Protein AF-A0A3L7ZZI7-F1 (afdb_monomer)

Sequence (280 aa):
MSCEILIEARAALTSNRERYGKSSDYWSIAWNYRTQYDYDYVRVQARNIDFGHLTDQRVLDIEYGTMHGGCDEVKELISVKKGVDSYNGYNTLAVEWSGGRMKVFVGSKRLEKVLDIMVALPVLPQCRIISAGELNVQSLVVECPENRMAMLTCPLTETEVLSMLENSVDPTEGLWMYLDRDTDDNRARLGGRYTFYIIRYNDSYLLLYKSGAEVNASQWSPLMIKGRMKPTRFVGHYDLVWYDSLLEPMDDDTYASIDGAGILTVEFPVYRSRMRFYRK

Structure (mmCIF, N/CA/C/O backbone):
data_AF-A0A3L7ZZI7-F1
#
_entry.id   AF-A0A3L7ZZI7-F1
#
loop_
_atom_site.group_PDB
_atom_site.id
_atom_site.type_symbol
_atom_site.label_atom_id
_atom_site.label_alt_id
_atom_site.label_comp_id
_atom_site.label_asym_id
_atom_site.label_entity_id
_atom_site.label_seq_id
_atom_site.pdbx_PDB_ins_code
_atom_site.Cartn_x
_atom_site.Cartn_y
_atom_site.Cartn_z
_atom_site.occupancy
_atom_site.B_iso_or_equiv
_atom_site.auth_seq_id
_atom_site.auth_comp_id
_atom_site.auth_asym_id
_atom_site.auth_atom_id
_atom_site.pdbx_PDB_model_num
ATOM 1 N N . MET A 1 1 ? 16.036 -16.447 0.809 1.00 44.50 1 MET A N 1
ATOM 2 C CA . MET A 1 1 ? 16.120 -15.005 1.112 1.00 44.50 1 MET A CA 1
ATOM 3 C C . MET A 1 1 ? 14.924 -14.372 0.442 1.00 44.50 1 MET A C 1
ATOM 5 O O . MET A 1 1 ? 14.835 -14.478 -0.773 1.00 44.50 1 MET A O 1
ATOM 9 N N . SER A 1 2 ? 13.972 -13.867 1.219 1.00 55.84 2 SER A N 1
ATOM 10 C CA . SER A 1 2 ? 12.815 -13.142 0.692 1.00 55.84 2 SER A CA 1
ATOM 11 C C . SER A 1 2 ? 13.287 -11.843 0.036 1.00 55.84 2 SER A C 1
ATOM 13 O O . SER A 1 2 ? 14.187 -11.179 0.554 1.00 55.84 2 SER A O 1
ATOM 15 N N . CYS A 1 3 ? 12.728 -11.520 -1.127 1.00 62.06 3 CYS A N 1
ATOM 16 C CA . CYS A 1 3 ? 12.856 -10.196 -1.720 1.00 62.06 3 CYS A CA 1
ATOM 17 C C . CYS A 1 3 ? 12.102 -9.194 -0.830 1.00 62.06 3 CYS A C 1
ATOM 19 O O . CYS A 1 3 ? 11.051 -9.532 -0.289 1.00 62.06 3 CYS A O 1
ATOM 21 N N . GLU A 1 4 ? 12.668 -8.006 -0.617 1.00 85.62 4 GLU A N 1
ATOM 22 C CA . GLU A 1 4 ? 12.004 -6.944 0.143 1.00 85.62 4 GLU A CA 1
ATOM 23 C C . GLU A 1 4 ? 11.021 -6.209 -0.760 1.00 85.62 4 GLU A C 1
ATOM 25 O O . GLU A 1 4 ? 9.877 -6.031 -0.375 1.00 85.62 4 GLU A O 1
ATOM 30 N N . ILE A 1 5 ? 11.436 -5.826 -1.969 1.00 92.69 5 ILE A N 1
ATOM 31 C CA . ILE A 1 5 ? 10.564 -5.199 -2.969 1.00 92.69 5 ILE A CA 1
ATOM 32 C C . ILE A 1 5 ? 10.891 -5.780 -4.342 1.00 92.69 5 ILE A C 1
ATOM 34 O O . ILE A 1 5 ? 12.055 -5.786 -4.734 1.00 92.69 5 ILE A O 1
ATOM 38 N N . LEU A 1 6 ? 9.879 -6.201 -5.091 1.00 95.06 6 LEU A N 1
ATOM 39 C CA . LEU A 1 6 ? 9.964 -6.618 -6.486 1.00 95.06 6 LEU A CA 1
ATOM 40 C C . LEU A 1 6 ? 9.027 -5.746 -7.319 1.00 95.06 6 LEU A C 1
ATOM 42 O O . LEU A 1 6 ? 7.860 -5.563 -6.980 1.00 95.06 6 LEU A O 1
ATOM 46 N N . ILE A 1 7 ? 9.532 -5.246 -8.442 1.00 97.25 7 ILE A N 1
ATOM 47 C CA . ILE A 1 7 ? 8.712 -4.667 -9.503 1.00 97.25 7 ILE A CA 1
ATOM 48 C C . ILE A 1 7 ? 9.039 -5.415 -10.790 1.00 97.25 7 ILE A C 1
ATOM 50 O O . ILE A 1 7 ? 10.175 -5.373 -11.260 1.00 97.25 7 ILE A O 1
ATOM 54 N N . GLU A 1 8 ? 8.048 -6.078 -11.372 1.00 97.94 8 GLU A N 1
ATOM 55 C CA . GLU A 1 8 ? 8.165 -6.776 -12.649 1.00 97.94 8 GLU A CA 1
ATOM 56 C C . GLU A 1 8 ? 7.182 -6.188 -13.656 1.00 97.94 8 GLU A C 1
ATOM 58 O O . GLU A 1 8 ? 5.996 -6.042 -13.375 1.00 97.94 8 GLU A O 1
ATOM 63 N N . ALA A 1 9 ? 7.654 -5.895 -14.862 1.00 98.31 9 ALA A N 1
ATOM 64 C CA . ALA A 1 9 ? 6.797 -5.487 -15.960 1.00 98.31 9 ALA A CA 1
ATOM 65 C C . ALA A 1 9 ? 7.136 -6.253 -17.231 1.00 98.31 9 ALA A C 1
ATOM 67 O O . ALA A 1 9 ? 8.305 -6.463 -17.558 1.00 98.31 9 ALA A O 1
ATOM 68 N N . ARG A 1 10 ? 6.101 -6.630 -17.980 1.00 98.31 10 ARG A N 1
ATOM 69 C CA . ARG A 1 10 ? 6.237 -7.256 -19.292 1.00 98.31 10 ARG A CA 1
ATOM 70 C C . ARG A 1 10 ? 5.624 -6.365 -20.351 1.00 98.31 10 ARG A C 1
ATOM 72 O O . ARG A 1 10 ? 4.416 -6.131 -20.343 1.00 98.31 10 ARG A O 1
ATOM 79 N N . ALA A 1 11 ? 6.452 -5.887 -21.273 1.00 97.75 11 ALA A N 1
ATOM 80 C CA . ALA A 1 11 ? 6.025 -4.932 -22.283 1.00 97.75 11 ALA A CA 1
ATOM 81 C C . ALA A 1 11 ? 6.767 -5.095 -23.617 1.00 97.75 11 ALA A C 1
ATOM 83 O O . ALA A 1 11 ? 7.836 -5.707 -23.689 1.00 97.75 11 ALA A O 1
ATOM 84 N N . ALA A 1 12 ? 6.171 -4.553 -24.677 1.00 96.94 12 ALA A N 1
ATOM 85 C CA . ALA A 1 12 ? 6.702 -4.547 -26.036 1.00 96.94 12 ALA A CA 1
ATOM 86 C C . ALA A 1 12 ? 6.633 -3.134 -26.629 1.00 96.94 12 ALA A C 1
ATOM 88 O O . ALA A 1 12 ? 5.567 -2.514 -26.627 1.00 96.94 12 ALA A O 1
ATOM 89 N N . LEU A 1 13 ? 7.754 -2.632 -27.157 1.00 93.25 13 LEU A N 1
ATOM 90 C CA . LEU A 1 13 ? 7.776 -1.392 -27.940 1.00 93.25 13 LEU A CA 1
ATOM 91 C C . LEU A 1 13 ? 7.348 -1.708 -29.370 1.00 93.25 13 LEU A C 1
ATOM 93 O O . LEU A 1 13 ? 8.062 -2.384 -30.103 1.00 93.25 13 LEU A O 1
ATOM 97 N N . THR A 1 14 ? 6.183 -1.222 -29.775 1.00 87.81 14 THR A N 1
ATOM 98 C CA . THR A 1 14 ? 5.579 -1.580 -31.069 1.00 87.81 14 THR A CA 1
ATOM 99 C C . THR A 1 14 ? 6.053 -0.686 -32.216 1.00 87.81 14 THR A C 1
ATOM 101 O O . THR A 1 14 ? 6.057 -1.112 -33.372 1.00 87.81 14 THR A O 1
ATOM 104 N N . SER A 1 15 ? 6.530 0.520 -31.899 1.00 83.44 15 SER A N 1
ATOM 105 C CA . SER A 1 15 ? 7.082 1.488 -32.852 1.00 83.44 15 SER A CA 1
ATOM 106 C C . SER A 1 15 ? 8.591 1.354 -33.089 1.00 83.44 15 SER A C 1
ATOM 108 O O . SER A 1 15 ? 9.140 2.070 -33.929 1.00 83.44 15 SER A O 1
ATOM 110 N N . ASN A 1 16 ? 9.265 0.434 -32.392 1.00 82.12 16 ASN A N 1
ATOM 111 C CA . ASN A 1 16 ? 10.719 0.324 -32.407 1.00 82.12 16 ASN A CA 1
ATOM 112 C C . ASN A 1 16 ? 11.238 -0.090 -33.798 1.00 82.12 16 ASN A C 1
ATOM 114 O O . ASN A 1 16 ? 10.755 -1.033 -34.424 1.00 82.12 16 ASN A O 1
ATOM 118 N N . ARG A 1 17 ? 12.240 0.631 -34.308 1.00 82.38 17 ARG A N 1
ATOM 119 C CA . ARG A 1 17 ? 12.828 0.381 -35.634 1.00 82.38 17 ARG A CA 1
ATOM 120 C C . ARG A 1 17 ? 14.344 0.344 -35.577 1.00 82.38 17 ARG A C 1
ATOM 122 O O . ARG A 1 17 ? 14.977 0.865 -34.655 1.00 82.38 17 ARG A O 1
ATOM 129 N N . GLU A 1 18 ? 14.930 -0.294 -36.578 1.00 83.06 18 GLU A N 1
ATOM 130 C CA . GLU A 1 18 ? 16.366 -0.239 -36.800 1.00 83.06 18 GLU A CA 1
ATOM 131 C C . GLU A 1 18 ? 16.813 1.164 -37.195 1.00 83.06 18 GLU A C 1
ATOM 133 O O . GLU A 1 18 ? 16.164 1.847 -37.987 1.00 83.06 18 GLU A O 1
ATOM 138 N N . ARG A 1 19 ? 17.919 1.605 -36.595 1.00 84.50 19 ARG A N 1
ATOM 139 C CA . ARG A 1 19 ? 18.555 2.891 -36.875 1.00 84.50 19 ARG A CA 1
ATOM 140 C C . ARG A 1 19 ? 20.022 2.868 -36.473 1.00 84.50 19 ARG A C 1
ATOM 142 O O . ARG A 1 19 ? 20.449 1.990 -35.728 1.00 84.50 19 ARG A O 1
ATOM 149 N N . TYR A 1 20 ? 20.774 3.870 -36.908 1.00 84.06 20 TYR A N 1
ATOM 150 C CA . TYR A 1 20 ? 22.118 4.095 -36.393 1.00 84.06 20 TYR A CA 1
ATOM 151 C C . TYR A 1 20 ? 22.070 4.447 -34.897 1.00 84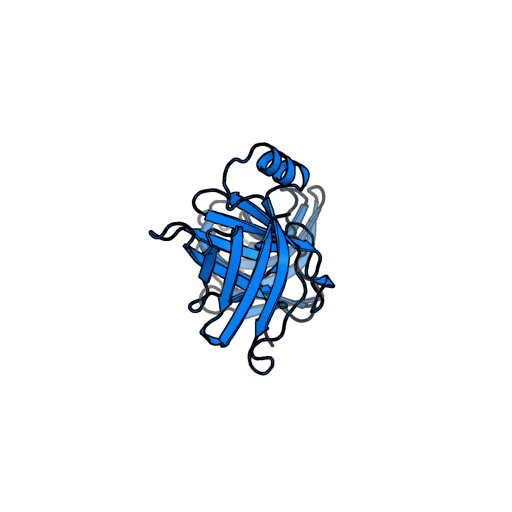.06 20 TYR A C 1
ATOM 153 O O . TYR A 1 20 ? 21.383 5.394 -34.502 1.00 84.06 20 TYR A O 1
ATOM 161 N N . GLY A 1 21 ? 22.797 3.685 -34.075 1.00 88.00 21 GLY A N 1
ATOM 162 C CA . GLY A 1 21 ? 22.903 3.904 -32.633 1.00 88.00 21 GLY A CA 1
ATOM 163 C C . GLY A 1 21 ? 21.665 3.484 -31.831 1.00 88.00 21 GLY A C 1
ATOM 164 O O . GLY A 1 21 ? 20.994 2.499 -32.155 1.00 88.00 21 GLY A O 1
ATOM 165 N N . LYS A 1 22 ? 21.415 4.194 -30.721 1.00 89.00 22 LYS A N 1
ATOM 166 C CA . LYS A 1 22 ? 20.298 3.925 -29.799 1.00 89.00 22 LYS A CA 1
ATOM 167 C C . LYS A 1 22 ? 18.956 4.291 -30.435 1.00 89.00 22 LYS A C 1
ATOM 169 O O . LYS A 1 22 ? 18.841 5.301 -31.131 1.00 89.00 22 LYS A O 1
ATOM 174 N N . SER A 1 23 ? 17.940 3.476 -30.162 1.00 91.12 23 SER A N 1
ATOM 175 C CA . SER A 1 23 ? 16.546 3.777 -30.483 1.00 91.12 23 SER A CA 1
ATOM 176 C C . SER A 1 23 ? 16.116 5.083 -29.815 1.00 91.12 23 SER A C 1
ATOM 178 O O . SER A 1 23 ? 16.568 5.384 -28.717 1.00 91.12 23 SER A O 1
ATOM 180 N N . SER A 1 24 ? 15.235 5.865 -30.441 1.00 90.00 24 SER A N 1
ATOM 181 C CA . SER A 1 24 ? 14.535 6.944 -29.717 1.00 90.00 24 SER A CA 1
ATOM 182 C C . SER A 1 24 ? 13.524 6.383 -28.723 1.00 90.00 24 SER A C 1
ATOM 184 O O . SER A 1 24 ? 13.136 7.077 -27.787 1.00 90.00 24 SER A O 1
ATOM 186 N N . ASP A 1 25 ? 13.119 5.135 -28.946 1.00 94.06 25 ASP A N 1
ATOM 187 C CA . ASP A 1 25 ? 12.054 4.487 -28.216 1.00 94.06 25 ASP A CA 1
ATOM 188 C C . ASP A 1 25 ? 12.660 3.659 -27.089 1.00 94.06 25 ASP A C 1
ATOM 190 O O . ASP A 1 25 ? 13.628 2.912 -27.278 1.00 94.06 25 ASP A O 1
ATOM 194 N N . TYR A 1 26 ? 12.085 3.796 -25.906 1.00 95.56 26 TYR A N 1
ATOM 195 C CA . TYR A 1 26 ? 12.499 3.077 -24.713 1.00 95.56 26 TYR A CA 1
ATOM 196 C C . TYR A 1 26 ? 11.315 2.936 -23.771 1.00 95.56 26 TYR A C 1
ATOM 198 O O . TYR A 1 26 ? 10.325 3.665 -23.863 1.00 95.56 26 TYR A O 1
ATOM 206 N N . TRP A 1 27 ? 11.447 2.035 -22.811 1.00 97.75 27 TRP A N 1
ATOM 207 C CA . TRP A 1 27 ? 10.575 2.027 -21.648 1.00 97.75 27 TRP A CA 1
ATOM 208 C C . TRP A 1 27 ? 11.369 1.721 -20.389 1.00 97.75 27 TRP A C 1
ATOM 210 O O . TRP A 1 27 ? 12.454 1.145 -20.452 1.00 97.75 27 TRP A O 1
ATOM 220 N N . SER A 1 28 ? 10.855 2.145 -19.244 1.00 97.94 28 SER A N 1
ATOM 221 C CA . SER A 1 28 ? 11.511 1.966 -17.960 1.00 97.94 28 SER A CA 1
ATOM 222 C C . SER A 1 28 ? 10.524 1.653 -16.850 1.00 97.94 28 SER A C 1
ATOM 224 O O . SER A 1 28 ? 9.373 2.091 -16.873 1.00 97.94 28 SER A O 1
ATOM 226 N N . ILE A 1 29 ? 11.014 0.915 -15.857 1.00 98.31 29 ILE A N 1
ATOM 227 C CA . ILE A 1 29 ? 10.437 0.890 -14.516 1.00 98.31 29 ILE A CA 1
ATOM 228 C C . ILE A 1 29 ? 11.076 2.046 -13.747 1.00 98.31 29 ILE A C 1
ATOM 230 O O . ILE A 1 29 ? 12.301 2.122 -13.660 1.00 98.31 29 ILE A O 1
ATOM 234 N N . ALA A 1 30 ? 10.252 2.936 -13.203 1.00 97.62 30 ALA A N 1
ATOM 235 C CA . ALA A 1 30 ? 10.680 4.075 -12.401 1.00 97.62 30 ALA A CA 1
ATOM 236 C C . ALA A 1 30 ? 10.151 3.974 -10.966 1.00 97.62 30 ALA A C 1
ATOM 238 O O . ALA A 1 30 ? 9.000 3.590 -10.742 1.00 97.62 30 ALA A O 1
ATOM 239 N N . TRP A 1 31 ? 10.979 4.356 -9.998 1.00 96.00 31 TRP A N 1
ATOM 240 C CA . TRP A 1 31 ? 10.642 4.426 -8.574 1.00 96.00 31 TRP A CA 1
ATOM 241 C C . TRP A 1 31 ? 11.193 5.717 -7.966 1.00 96.00 31 TRP A C 1
ATOM 243 O O . TRP A 1 31 ? 11.822 6.520 -8.655 1.00 96.00 31 TRP A O 1
ATOM 253 N N . ASN A 1 32 ? 10.885 5.972 -6.688 1.00 94.38 32 ASN A N 1
ATOM 254 C CA . ASN A 1 32 ? 11.158 7.267 -6.049 1.00 94.38 32 ASN A CA 1
ATOM 255 C C . ASN A 1 32 ? 10.620 8.454 -6.869 1.00 94.38 32 ASN A C 1
ATOM 257 O O . ASN A 1 32 ? 11.168 9.553 -6.845 1.00 94.38 32 ASN A O 1
ATOM 261 N N . TYR A 1 33 ? 9.514 8.227 -7.579 1.00 93.75 33 TYR A N 1
ATOM 262 C CA . TYR A 1 33 ? 8.964 9.190 -8.516 1.00 93.75 33 TYR A CA 1
ATOM 263 C C . TYR A 1 33 ? 8.313 10.356 -7.776 1.00 93.75 33 TYR A C 1
ATOM 265 O O . TYR A 1 33 ? 7.298 10.185 -7.098 1.00 93.75 33 TYR A O 1
ATOM 273 N N . ARG A 1 34 ? 8.875 11.555 -7.939 1.00 91.56 34 ARG A N 1
ATOM 274 C CA . ARG A 1 34 ? 8.303 12.806 -7.414 1.00 91.56 34 ARG A CA 1
ATOM 275 C C . ARG A 1 34 ? 7.615 13.594 -8.516 1.00 91.56 34 ARG A C 1
ATOM 277 O O . ARG A 1 34 ? 6.497 14.070 -8.344 1.00 91.56 34 ARG A O 1
ATOM 284 N N . THR A 1 35 ? 8.285 13.722 -9.656 1.00 92.81 35 THR A N 1
ATOM 285 C CA . THR A 1 35 ? 7.799 14.436 -10.841 1.00 92.81 35 THR A CA 1
ATOM 286 C C . THR A 1 35 ? 8.335 13.758 -12.101 1.00 92.81 35 THR A C 1
ATOM 288 O O . THR A 1 35 ? 9.201 12.893 -12.020 1.00 92.81 35 THR A O 1
ATOM 291 N N . GLN A 1 36 ? 7.895 14.194 -13.284 1.00 91.75 36 GLN A N 1
ATOM 292 C CA . GLN A 1 36 ? 8.452 13.712 -14.561 1.00 91.75 36 GLN A CA 1
ATOM 293 C C . GLN A 1 36 ? 9.934 14.074 -14.779 1.00 91.75 36 GLN A C 1
ATOM 295 O O . GLN A 1 36 ? 10.527 13.662 -15.770 1.00 91.75 36 GLN A O 1
ATOM 300 N N . TYR A 1 37 ? 10.520 14.846 -13.865 1.00 94.25 37 TYR A N 1
ATOM 301 C CA . TYR A 1 37 ? 11.900 15.311 -13.898 1.00 94.25 37 TYR A CA 1
ATOM 302 C C . TYR A 1 37 ? 12.717 14.821 -12.692 1.00 94.25 37 TYR A C 1
ATOM 304 O O . TYR A 1 37 ? 13.860 15.247 -12.541 1.00 94.25 37 TYR A O 1
ATOM 312 N N . ASP A 1 38 ? 12.140 13.983 -11.821 1.00 95.44 38 ASP A N 1
ATOM 313 C CA . ASP A 1 38 ? 12.792 13.517 -10.591 1.00 95.44 38 ASP A CA 1
ATOM 314 C C . ASP A 1 38 ? 12.330 12.098 -10.208 1.00 95.44 38 ASP A C 1
ATOM 316 O O . ASP A 1 38 ? 11.215 11.924 -9.692 1.00 95.44 38 ASP A O 1
ATOM 320 N N . TYR A 1 39 ? 13.154 11.097 -10.543 1.00 96.94 39 TYR A N 1
ATOM 321 C CA . TYR A 1 39 ? 12.932 9.668 -10.279 1.00 96.94 39 TYR A CA 1
ATOM 322 C C . TYR A 1 39 ? 14.200 8.823 -10.516 1.00 96.94 39 TYR A C 1
ATOM 324 O O . TYR A 1 39 ? 15.057 9.169 -11.328 1.00 96.94 39 TYR A O 1
ATOM 332 N N . ASP A 1 40 ? 14.283 7.659 -9.873 1.00 97.38 40 ASP A N 1
ATOM 333 C CA . ASP A 1 40 ? 15.228 6.591 -10.224 1.00 97.38 40 ASP A CA 1
ATOM 334 C C . ASP A 1 40 ? 14.592 5.654 -11.267 1.00 97.38 40 ASP A C 1
ATOM 336 O O . ASP A 1 40 ? 13.366 5.495 -11.290 1.00 97.38 40 ASP A O 1
ATOM 340 N N . TYR A 1 41 ? 15.390 5.011 -12.127 1.00 98.06 41 TYR A N 1
ATOM 341 C CA . TYR A 1 41 ? 14.851 4.106 -13.146 1.00 98.06 41 TYR A CA 1
ATOM 342 C C . TYR A 1 41 ? 15.762 2.934 -13.518 1.00 98.06 41 TYR A C 1
ATOM 344 O O . TYR A 1 41 ? 16.985 3.026 -13.445 1.00 98.06 41 TYR A O 1
ATOM 352 N N . VAL A 1 42 ? 15.143 1.870 -14.045 1.00 98.50 42 VAL A N 1
ATOM 353 C CA . VAL A 1 42 ? 15.786 0.902 -14.943 1.00 98.50 42 VAL A CA 1
ATOM 354 C C . VAL A 1 42 ? 15.115 0.970 -16.309 1.00 98.50 42 VAL A C 1
ATOM 356 O O . VAL A 1 42 ? 13.902 0.787 -16.407 1.00 98.50 42 VAL A O 1
ATOM 359 N N . ARG A 1 43 ? 15.890 1.237 -17.361 1.00 98.06 43 ARG A N 1
ATOM 360 C CA . ARG A 1 43 ? 15.425 1.456 -18.735 1.00 98.06 43 ARG A CA 1
ATOM 361 C C . ARG A 1 43 ? 15.869 0.328 -19.655 1.00 98.06 43 ARG A C 1
ATOM 363 O O . ARG A 1 43 ? 16.989 -0.155 -19.548 1.00 98.06 43 ARG A O 1
ATOM 370 N N . VAL A 1 44 ? 14.993 -0.032 -20.588 1.00 97.38 44 VAL A N 1
ATOM 371 C CA . VAL A 1 44 ? 15.247 -0.940 -21.708 1.00 97.38 44 VAL A CA 1
ATOM 372 C C . VAL A 1 44 ? 15.195 -0.139 -23.001 1.00 97.38 44 VAL A C 1
ATOM 374 O O . VAL A 1 44 ? 14.178 0.490 -23.308 1.00 97.38 44 VAL A O 1
ATOM 377 N N . GLN A 1 45 ? 16.274 -0.183 -23.777 1.00 96.06 45 GLN A N 1
ATOM 378 C CA . GLN A 1 45 ? 16.380 0.547 -25.037 1.00 96.06 45 GLN A CA 1
ATOM 379 C C . GLN A 1 45 ? 17.124 -0.280 -26.085 1.00 96.06 45 GLN A C 1
ATOM 381 O O . GLN A 1 45 ? 18.201 -0.807 -25.828 1.00 96.06 45 GLN A O 1
ATOM 386 N N . ALA A 1 46 ? 16.569 -0.401 -27.290 1.00 94.88 46 ALA A N 1
ATOM 387 C CA . ALA A 1 46 ? 17.253 -1.113 -28.367 1.00 94.88 46 ALA A CA 1
ATOM 388 C C . ALA A 1 46 ? 18.394 -0.273 -28.957 1.00 94.88 46 ALA A C 1
ATOM 390 O O . ALA A 1 46 ? 18.282 0.948 -29.072 1.00 94.88 46 ALA A O 1
ATOM 391 N N . ARG A 1 47 ? 19.471 -0.924 -29.395 1.00 93.94 47 ARG A N 1
ATOM 392 C CA . ARG A 1 47 ? 20.594 -0.289 -30.094 1.00 93.94 47 ARG A CA 1
ATOM 393 C C . ARG A 1 47 ? 21.162 -1.217 -31.159 1.00 93.94 47 ARG A C 1
ATOM 395 O O . ARG A 1 47 ? 21.299 -2.413 -30.925 1.00 93.94 47 ARG A O 1
ATOM 402 N N . ASN A 1 48 ? 21.544 -0.652 -32.299 1.00 91.44 48 ASN A N 1
ATOM 403 C CA . ASN A 1 48 ? 22.366 -1.346 -33.289 1.00 91.44 48 ASN A CA 1
ATOM 404 C C . ASN A 1 48 ? 23.845 -1.052 -33.012 1.00 91.44 48 ASN A C 1
ATOM 406 O O . ASN A 1 48 ? 24.214 0.101 -32.769 1.00 91.44 48 ASN A O 1
ATOM 410 N N . ILE A 1 49 ? 24.676 -2.096 -32.979 1.00 87.69 49 ILE A N 1
ATOM 411 C CA . ILE A 1 49 ? 26.105 -1.967 -32.663 1.00 87.69 49 ILE A CA 1
ATOM 412 C C . ILE A 1 49 ? 26.876 -1.355 -33.834 1.00 87.69 49 ILE A C 1
ATOM 414 O O . ILE A 1 49 ? 27.766 -0.544 -33.591 1.00 87.69 49 ILE A O 1
ATOM 418 N N . ASP A 1 50 ? 26.542 -1.734 -35.068 1.00 82.19 50 ASP A N 1
ATOM 419 C CA . ASP A 1 50 ? 27.319 -1.373 -36.255 1.00 82.19 50 ASP A CA 1
ATOM 420 C C . ASP A 1 50 ? 26.391 -1.241 -37.471 1.00 82.19 50 ASP A C 1
ATOM 422 O O . ASP A 1 50 ? 26.390 -2.056 -38.392 1.00 82.19 50 ASP A O 1
ATOM 426 N N . PHE A 1 51 ? 25.499 -0.248 -37.412 1.00 82.12 51 PHE A N 1
ATOM 427 C CA . PHE A 1 51 ? 24.364 -0.144 -38.328 1.00 82.12 51 PHE A CA 1
ATOM 428 C C . PHE A 1 51 ? 24.785 -0.054 -39.797 1.00 82.12 51 PHE A C 1
ATOM 430 O O . PHE A 1 51 ? 25.518 0.853 -40.192 1.00 82.12 51 PHE A O 1
ATOM 437 N N . GLY A 1 52 ? 24.258 -0.970 -40.613 1.00 76.75 52 GLY A N 1
ATOM 438 C CA . GLY A 1 52 ? 24.549 -1.051 -42.046 1.00 76.75 52 GLY A CA 1
ATOM 439 C C . GLY A 1 52 ? 25.813 -1.843 -42.402 1.00 76.75 52 GLY A C 1
ATOM 440 O O . GLY A 1 52 ? 26.080 -2.035 -43.588 1.00 76.75 52 GLY A O 1
ATOM 441 N N . HIS A 1 53 ? 26.563 -2.346 -41.415 1.00 84.31 53 HIS A N 1
ATOM 442 C CA . HIS A 1 53 ? 27.661 -3.285 -41.640 1.00 84.31 53 HIS A CA 1
ATOM 443 C C . HIS A 1 53 ? 27.182 -4.743 -41.625 1.00 84.31 53 HIS A C 1
ATOM 445 O O . HIS A 1 53 ? 26.190 -5.099 -40.995 1.00 84.31 53 HIS A O 1
ATOM 451 N N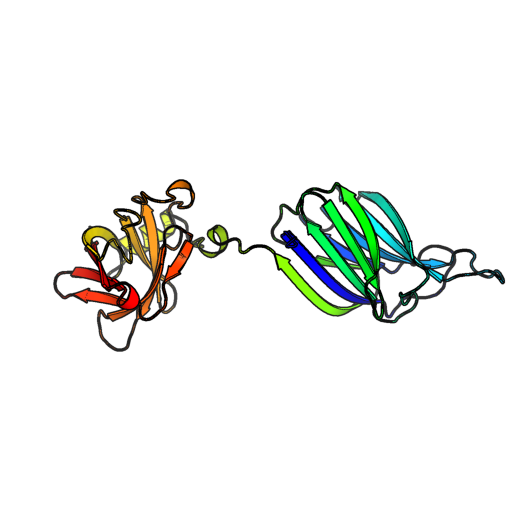 . LEU A 1 54 ? 27.938 -5.628 -42.287 1.00 79.69 54 LEU A N 1
ATOM 452 C CA . LEU A 1 54 ? 27.680 -7.080 -42.298 1.00 79.69 54 LEU A CA 1
ATOM 453 C C . LEU A 1 54 ? 27.699 -7.709 -40.894 1.00 79.69 54 LEU A C 1
ATOM 455 O O . LEU A 1 54 ? 27.179 -8.804 -40.694 1.00 79.69 54 LEU A O 1
ATOM 459 N N . THR A 1 55 ? 28.329 -7.029 -39.939 1.00 82.75 55 THR A N 1
ATOM 460 C CA . THR A 1 55 ? 28.457 -7.423 -38.536 1.00 82.75 55 THR A CA 1
ATOM 461 C C . THR A 1 55 ? 27.440 -6.746 -37.622 1.00 82.75 55 THR A C 1
ATOM 463 O O . THR A 1 55 ? 27.563 -6.900 -36.404 1.00 82.75 55 THR A O 1
ATOM 466 N N . ASP A 1 56 ? 26.456 -6.017 -38.168 1.00 84.06 56 ASP A N 1
ATOM 467 C CA . ASP A 1 56 ? 25.453 -5.346 -37.346 1.00 84.06 56 ASP A CA 1
ATOM 468 C C . ASP A 1 56 ? 24.721 -6.347 -36.451 1.00 84.06 56 ASP A C 1
ATOM 470 O O . ASP A 1 56 ? 24.349 -7.458 -36.842 1.00 84.06 56 ASP A O 1
ATOM 474 N N . GLN A 1 57 ? 24.538 -5.936 -35.206 1.00 85.56 57 GLN A N 1
ATOM 475 C CA . GLN A 1 57 ? 23.843 -6.702 -34.195 1.00 85.56 57 GLN A CA 1
ATOM 476 C C . GLN A 1 57 ? 22.966 -5.757 -33.398 1.00 85.56 57 GLN A C 1
ATOM 478 O O . GLN A 1 57 ? 23.448 -4.811 -32.768 1.00 85.56 57 GLN A O 1
ATOM 483 N N . ARG A 1 58 ? 21.676 -6.081 -33.373 1.00 89.75 58 ARG A N 1
ATOM 484 C CA . ARG A 1 58 ? 20.693 -5.387 -32.560 1.00 89.75 58 ARG A CA 1
ATOM 485 C C . ARG A 1 58 ? 20.659 -5.963 -31.151 1.00 89.75 58 ARG A C 1
ATOM 487 O O . ARG A 1 58 ? 20.417 -7.155 -30.959 1.00 89.75 58 ARG A O 1
ATOM 494 N N . VAL A 1 59 ? 20.880 -5.108 -30.164 1.00 94.62 59 VAL A N 1
ATOM 495 C CA . VAL A 1 59 ? 20.951 -5.454 -28.740 1.00 94.62 59 VAL A CA 1
ATOM 496 C C . VAL A 1 59 ? 19.944 -4.643 -27.937 1.00 94.62 59 VAL A C 1
ATOM 498 O O . VAL A 1 59 ? 19.440 -3.630 -28.424 1.00 94.62 59 VAL A O 1
ATOM 501 N N . LEU A 1 60 ? 19.660 -5.077 -26.710 1.00 95.88 60 LEU A N 1
ATOM 502 C CA . LEU A 1 60 ? 18.985 -4.246 -25.717 1.00 95.88 60 LEU A CA 1
ATOM 503 C C . LEU A 1 60 ? 20.006 -3.723 -24.715 1.00 95.88 60 LEU A C 1
ATOM 505 O O . LEU A 1 60 ? 20.696 -4.506 -24.069 1.00 95.88 60 LEU A O 1
ATOM 509 N N . ASP A 1 61 ? 20.082 -2.411 -24.580 1.00 96.94 61 ASP A N 1
ATOM 510 C CA . ASP A 1 61 ? 20.753 -1.753 -23.473 1.00 96.94 61 ASP A CA 1
ATOM 511 C C . ASP A 1 61 ? 19.797 -1.705 -22.272 1.00 96.94 61 ASP A C 1
ATOM 513 O O . ASP A 1 61 ? 18.635 -1.307 -22.402 1.00 96.94 61 ASP A O 1
ATOM 517 N N . ILE A 1 62 ? 20.298 -2.147 -21.119 1.00 98.12 62 ILE A N 1
ATOM 518 C CA . ILE A 1 62 ? 19.638 -2.083 -19.817 1.00 98.12 62 ILE A CA 1
ATOM 519 C C . ILE A 1 62 ? 20.410 -1.082 -18.966 1.00 98.12 62 ILE A C 1
ATOM 521 O O . ILE A 1 62 ? 21.582 -1.300 -18.652 1.00 98.12 62 ILE A O 1
ATOM 525 N N . GLU A 1 63 ? 19.759 0.022 -18.624 1.00 97.81 63 GLU A N 1
ATOM 526 C CA . GLU A 1 63 ? 20.367 1.155 -17.926 1.00 97.81 63 GLU A CA 1
ATOM 527 C C . GLU A 1 63 ? 19.746 1.312 -16.550 1.00 97.81 63 GLU A C 1
ATOM 529 O O . GLU A 1 63 ? 18.526 1.382 -16.453 1.00 97.81 63 GLU A O 1
ATOM 534 N N . TYR A 1 64 ? 20.563 1.422 -15.505 1.00 98.25 64 TYR A N 1
ATOM 535 C CA . TYR A 1 64 ? 20.129 1.994 -14.232 1.00 98.25 64 TYR A CA 1
ATOM 536 C C . TYR A 1 64 ? 20.621 3.438 -14.152 1.00 98.25 64 TYR A C 1
ATOM 538 O O . TYR A 1 64 ? 21.800 3.714 -14.390 1.00 98.25 64 TYR A O 1
ATOM 546 N N . GLY A 1 65 ? 19.730 4.357 -13.798 1.00 97.50 65 GLY A N 1
ATOM 547 C CA . GLY A 1 65 ? 20.058 5.771 -13.715 1.00 97.50 65 GLY A CA 1
ATOM 548 C C . GLY A 1 65 ? 19.064 6.569 -12.890 1.00 97.50 65 GLY A C 1
ATOM 549 O O . GLY A 1 65 ? 18.125 6.033 -12.295 1.00 97.50 65 GLY A O 1
ATOM 550 N N . THR A 1 66 ? 19.302 7.873 -12.856 1.00 97.19 66 THR A N 1
ATOM 551 C CA . THR A 1 66 ? 18.473 8.844 -12.148 1.00 97.19 66 THR A CA 1
ATOM 552 C C . THR A 1 66 ? 18.150 10.022 -13.039 1.00 97.19 66 THR A C 1
ATOM 554 O O . THR A 1 66 ? 19.038 10.621 -13.636 1.00 97.19 66 THR A O 1
ATOM 557 N N . MET A 1 67 ? 16.872 10.375 -13.090 1.00 96.88 67 MET A N 1
ATOM 558 C CA . MET A 1 67 ? 16.410 11.652 -13.599 1.00 96.88 67 MET A CA 1
ATOM 559 C C . MET A 1 67 ? 16.377 12.623 -12.421 1.00 96.88 67 MET A C 1
ATOM 561 O O . MET A 1 67 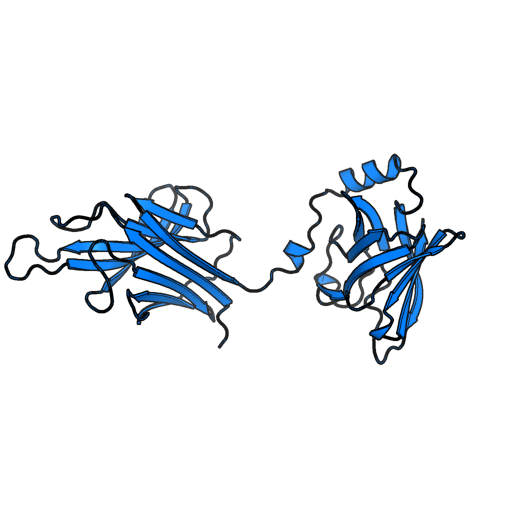? 15.651 12.366 -11.467 1.00 96.88 67 MET A O 1
ATOM 565 N N . HIS A 1 68 ? 17.143 13.712 -12.460 1.00 94.25 68 HIS A N 1
ATOM 566 C CA . HIS A 1 68 ? 17.140 14.722 -11.397 1.00 94.25 68 HIS A CA 1
ATOM 567 C C . HIS A 1 68 ? 17.126 16.132 -11.984 1.00 94.25 68 HIS A C 1
ATOM 569 O O . HIS A 1 68 ? 18.026 16.523 -12.727 1.00 94.25 68 HIS A O 1
ATOM 575 N N . GLY A 1 69 ? 16.071 16.899 -11.698 1.00 91.75 69 GLY A N 1
ATOM 576 C CA . GLY A 1 69 ? 15.869 18.224 -12.293 1.00 91.75 69 GLY A CA 1
ATOM 577 C C . GLY A 1 69 ? 15.780 18.204 -13.826 1.00 91.75 69 GLY A C 1
ATOM 578 O O . GLY A 1 69 ? 16.093 19.203 -14.467 1.00 91.75 69 GLY A O 1
ATOM 579 N N . GLY A 1 70 ? 15.393 17.069 -14.419 1.00 90.38 70 GLY A N 1
ATOM 580 C CA . GLY A 1 70 ? 15.337 16.871 -15.872 1.00 90.38 70 GLY A CA 1
ATOM 581 C C . GLY A 1 70 ? 16.671 16.471 -16.514 1.00 90.38 70 GLY A C 1
ATOM 582 O O . GLY A 1 70 ? 16.724 16.307 -17.731 1.00 90.38 70 GLY A O 1
ATOM 583 N N . CYS A 1 71 ? 17.732 16.304 -15.719 1.00 95.25 71 CYS A N 1
ATOM 584 C CA . CYS A 1 71 ? 19.004 15.752 -16.168 1.00 95.25 71 CYS A CA 1
ATOM 585 C C . CYS A 1 71 ? 18.993 14.224 -16.032 1.00 95.25 71 CYS A C 1
ATOM 587 O O . CYS A 1 71 ? 18.701 13.711 -14.951 1.00 95.25 71 CYS A O 1
ATOM 589 N N . ASP A 1 72 ? 19.313 13.519 -17.118 1.00 96.12 72 ASP A N 1
ATOM 590 C CA . ASP A 1 72 ? 19.405 12.060 -17.149 1.00 96.12 72 ASP A CA 1
ATOM 591 C C . ASP A 1 72 ? 20.841 11.599 -16.849 1.00 96.12 72 ASP A C 1
ATOM 593 O O . ASP A 1 72 ? 21.739 11.762 -17.678 1.00 96.12 72 ASP A O 1
ATOM 597 N N . GLU A 1 73 ? 21.060 11.032 -15.663 1.00 97.31 73 GLU A N 1
ATOM 598 C CA . GLU A 1 73 ? 22.346 10.483 -15.232 1.00 97.31 73 GLU A CA 1
ATOM 599 C C . GLU A 1 73 ? 22.298 8.949 -15.235 1.00 97.31 73 GLU A C 1
ATOM 601 O O . GLU A 1 73 ? 21.705 8.319 -14.355 1.00 97.31 73 GLU A O 1
ATOM 606 N N . VAL A 1 74 ? 22.959 8.336 -16.219 1.00 97.31 74 VAL A N 1
ATOM 607 C CA . VAL A 1 74 ? 23.133 6.878 -16.283 1.00 97.31 74 VAL A CA 1
ATOM 608 C C . VAL A 1 74 ? 24.264 6.467 -15.344 1.00 97.31 74 VAL A C 1
ATOM 610 O O . VAL A 1 74 ? 25.396 6.925 -15.494 1.00 97.31 74 VAL A O 1
ATOM 613 N N . LYS A 1 75 ? 23.964 5.572 -14.401 1.00 97.00 75 LYS A N 1
ATOM 614 C CA . LYS A 1 75 ? 24.921 5.061 -13.408 1.00 97.00 75 LYS A CA 1
ATOM 615 C C . LYS A 1 75 ? 25.518 3.725 -13.822 1.00 97.00 75 LYS A C 1
ATOM 617 O O . LYS A 1 75 ? 26.706 3.503 -13.634 1.00 97.00 75 LYS A O 1
ATOM 622 N N . GLU A 1 76 ? 24.701 2.853 -14.404 1.00 97.56 76 GLU A N 1
ATOM 623 C CA . GLU A 1 76 ? 25.113 1.532 -14.879 1.00 97.56 76 GLU A CA 1
ATOM 624 C C . GLU A 1 76 ? 24.466 1.233 -16.231 1.00 97.56 76 GLU A C 1
ATOM 626 O O . GLU A 1 76 ? 23.314 1.598 -16.472 1.00 97.56 76 GLU A O 1
ATOM 631 N N . LEU A 1 77 ? 25.197 0.538 -17.102 1.00 96.62 77 LEU A N 1
ATOM 632 C CA . LEU A 1 77 ? 24.756 0.164 -18.445 1.00 96.62 77 LEU A CA 1
ATOM 633 C C . LEU A 1 77 ? 25.263 -1.241 -18.776 1.00 96.62 77 LEU A C 1
ATOM 635 O O . LEU A 1 77 ? 26.465 -1.499 -18.728 1.00 96.62 77 LEU A O 1
ATOM 639 N N . ILE A 1 78 ? 24.364 -2.121 -19.213 1.00 96.94 78 ILE A N 1
ATOM 640 C CA . ILE A 1 78 ? 24.728 -3.426 -19.771 1.00 96.94 78 ILE A CA 1
ATOM 641 C C . ILE A 1 78 ? 23.972 -3.707 -21.068 1.00 96.94 78 ILE A C 1
ATOM 643 O O . ILE A 1 78 ? 22.774 -3.464 -21.170 1.00 96.94 78 ILE A O 1
ATOM 647 N N . SER A 1 79 ? 24.667 -4.256 -22.065 1.00 96.38 79 SER A N 1
ATOM 648 C CA . SER A 1 79 ? 24.061 -4.657 -23.337 1.00 96.38 79 SER A CA 1
ATOM 649 C C . SER A 1 79 ? 23.793 -6.157 -23.380 1.00 96.38 79 SER A C 1
ATOM 651 O O . SER A 1 79 ? 24.705 -6.975 -23.241 1.00 96.38 79 SER A O 1
ATOM 653 N N . VAL A 1 80 ? 22.546 -6.522 -23.654 1.00 96.25 80 VAL A N 1
ATOM 654 C CA . VAL A 1 80 ? 22.045 -7.896 -23.676 1.00 96.25 80 VAL A CA 1
ATOM 655 C C . VAL A 1 80 ? 21.704 -8.291 -25.108 1.00 96.25 80 VAL A C 1
ATOM 657 O O . VAL A 1 80 ? 20.983 -7.586 -25.817 1.00 96.25 80 VAL A O 1
ATOM 660 N N . LYS A 1 81 ? 22.249 -9.429 -25.551 1.00 93.12 81 LYS A N 1
ATOM 661 C CA . LYS A 1 81 ? 22.104 -9.918 -26.936 1.00 93.12 81 LYS A CA 1
ATOM 662 C C . LYS A 1 81 ? 21.222 -11.154 -27.068 1.00 93.12 81 LYS A C 1
ATOM 664 O O . LYS A 1 81 ? 20.598 -11.363 -28.099 1.00 93.12 81 LYS A O 1
ATOM 669 N N . LYS A 1 82 ? 21.247 -12.029 -26.063 1.00 93.56 82 LYS A N 1
ATOM 670 C CA . LYS A 1 82 ? 20.575 -13.333 -26.075 1.00 93.56 82 LYS A CA 1
ATOM 671 C C . LYS A 1 82 ? 19.446 -13.332 -25.055 1.00 93.56 82 LYS A C 1
ATOM 673 O O . LYS A 1 82 ? 19.478 -12.562 -24.106 1.00 93.56 82 LYS A O 1
ATOM 678 N N . GLY A 1 83 ? 18.441 -14.174 -25.281 1.00 94.31 83 GLY A N 1
ATOM 679 C CA . GLY A 1 83 ? 17.308 -14.317 -24.362 1.00 94.31 83 GLY A CA 1
ATOM 680 C C . GLY A 1 83 ? 16.299 -13.164 -24.398 1.00 94.31 83 GLY A C 1
ATOM 681 O O . GLY A 1 83 ? 15.235 -13.291 -23.798 1.00 94.31 83 GLY A O 1
ATOM 682 N N . VAL A 1 84 ? 16.562 -12.094 -25.151 1.00 96.38 84 VAL A N 1
ATOM 683 C CA . VAL A 1 84 ? 15.720 -10.894 -25.276 1.00 96.38 84 VAL A CA 1
ATOM 684 C C . VAL A 1 84 ? 15.195 -10.714 -26.700 1.00 96.38 84 VAL A C 1
ATOM 686 O O . VAL A 1 84 ? 15.795 -11.209 -27.653 1.00 96.38 84 VAL A O 1
ATOM 689 N N . ASP A 1 85 ? 14.087 -9.994 -26.841 1.00 95.00 85 ASP A N 1
ATOM 690 C CA . ASP A 1 85 ? 13.564 -9.538 -28.128 1.00 95.00 85 ASP A CA 1
ATOM 691 C C . ASP A 1 85 ? 13.966 -8.076 -28.345 1.00 95.00 85 ASP A C 1
ATOM 693 O O . ASP A 1 85 ? 13.435 -7.175 -27.702 1.00 95.00 85 ASP A O 1
ATOM 697 N N . SER A 1 86 ? 14.945 -7.823 -29.210 1.00 91.19 86 SER A N 1
ATOM 698 C CA . SER A 1 86 ? 15.445 -6.464 -29.444 1.00 91.19 86 SER A CA 1
ATOM 699 C C . SER A 1 86 ? 14.629 -5.667 -30.470 1.00 91.19 86 SER A C 1
ATOM 701 O O . SER A 1 86 ? 14.968 -4.518 -30.763 1.00 91.19 86 SER A O 1
ATOM 703 N N . TYR A 1 87 ? 13.546 -6.242 -30.997 1.00 89.75 87 TYR A N 1
ATOM 704 C CA . TYR A 1 87 ? 12.670 -5.626 -31.988 1.00 89.75 87 TYR A CA 1
ATOM 705 C C . TYR A 1 87 ? 11.379 -5.152 -31.315 1.00 89.75 87 TYR A C 1
ATOM 707 O O . TYR A 1 87 ? 11.422 -4.193 -30.541 1.00 89.75 87 TYR A O 1
ATOM 715 N N . ASN A 1 88 ? 10.259 -5.814 -31.617 1.00 92.12 88 ASN A N 1
ATOM 716 C CA . ASN A 1 88 ? 8.911 -5.397 -31.229 1.00 92.12 88 ASN A CA 1
ATOM 717 C C . ASN A 1 88 ? 8.203 -6.454 -30.375 1.00 92.12 88 ASN A C 1
ATOM 719 O O . ASN A 1 88 ? 6.999 -6.356 -30.138 1.00 92.12 88 ASN A O 1
ATOM 723 N N . GLY A 1 89 ? 8.916 -7.502 -29.958 1.00 94.00 89 GLY A N 1
ATOM 724 C CA . GLY A 1 89 ? 8.367 -8.524 -29.083 1.00 94.00 89 GLY A CA 1
ATOM 725 C C . GLY A 1 89 ? 8.390 -8.117 -27.613 1.00 94.00 89 GLY A C 1
ATOM 726 O O . GLY A 1 89 ? 8.977 -7.115 -27.200 1.00 94.00 89 GLY A O 1
ATOM 727 N N . TYR A 1 90 ? 7.725 -8.939 -26.806 1.00 97.44 90 TYR A N 1
ATOM 728 C CA . TYR A 1 90 ? 7.648 -8.736 -25.367 1.00 97.44 90 TYR A CA 1
ATOM 729 C C . TYR A 1 90 ? 8.954 -9.108 -24.674 1.00 97.44 90 TYR A C 1
ATOM 731 O O . TYR A 1 90 ? 9.472 -10.216 -24.838 1.00 97.44 90 TYR A O 1
ATOM 739 N N . ASN A 1 91 ? 9.400 -8.214 -23.799 1.00 97.94 91 ASN A N 1
ATOM 740 C CA . ASN A 1 91 ? 10.411 -8.495 -22.794 1.00 97.94 91 ASN A CA 1
ATOM 741 C C . ASN A 1 91 ? 9.814 -8.270 -21.410 1.00 97.94 91 ASN A C 1
ATOM 743 O O . ASN A 1 91 ? 9.033 -7.343 -21.199 1.00 97.94 91 ASN A O 1
ATOM 747 N N . THR A 1 92 ? 10.205 -9.119 -20.472 1.00 98.44 92 THR A N 1
ATOM 748 C CA . THR A 1 92 ? 10.005 -8.898 -19.046 1.00 98.44 92 THR A CA 1
ATOM 749 C C . THR A 1 92 ? 11.246 -8.211 -18.489 1.00 98.44 92 THR A C 1
ATOM 751 O O . THR A 1 92 ? 12.361 -8.640 -18.785 1.00 98.44 92 THR A O 1
ATOM 754 N N . LEU A 1 93 ? 11.041 -7.161 -17.700 1.00 98.50 93 LEU A N 1
ATOM 755 C CA . LEU A 1 93 ? 12.038 -6.497 -16.871 1.00 98.50 93 LEU A CA 1
ATOM 756 C C . LEU A 1 93 ? 11.604 -6.658 -15.415 1.00 98.50 93 LEU A C 1
ATOM 758 O O . LEU A 1 93 ? 10.490 -6.269 -15.074 1.00 98.50 93 LEU A O 1
ATOM 762 N N . ALA A 1 94 ? 12.474 -7.206 -14.574 1.00 98.25 94 ALA A N 1
ATOM 763 C CA . ALA A 1 94 ? 12.246 -7.314 -13.140 1.00 98.25 94 ALA A CA 1
ATOM 764 C C . ALA A 1 94 ? 13.356 -6.591 -12.378 1.00 98.25 94 ALA A C 1
ATOM 766 O O . ALA A 1 94 ? 14.539 -6.736 -12.701 1.00 98.25 94 ALA A O 1
ATOM 767 N N . VAL A 1 95 ? 12.967 -5.813 -11.373 1.00 98.06 95 VAL A N 1
ATOM 768 C CA . VAL A 1 95 ? 13.867 -5.105 -10.466 1.00 98.06 95 VAL A CA 1
ATOM 769 C C . VAL A 1 95 ? 13.553 -5.559 -9.047 1.00 98.06 95 VAL A C 1
ATOM 771 O O . VAL A 1 95 ? 12.442 -5.363 -8.557 1.00 98.06 95 VAL A O 1
ATOM 774 N N . GLU A 1 96 ? 14.529 -6.193 -8.409 1.00 97.00 96 GLU A N 1
ATOM 775 C CA . GLU A 1 96 ? 14.409 -6.777 -7.075 1.00 97.00 96 GLU A CA 1
ATOM 776 C C . GLU A 1 96 ? 15.350 -6.082 -6.100 1.00 97.00 96 GLU A C 1
ATOM 778 O O . GLU A 1 96 ? 16.553 -5.990 -6.353 1.00 97.00 96 GLU A O 1
ATOM 783 N N . TRP A 1 97 ? 14.834 -5.695 -4.940 1.00 95.31 97 TRP A N 1
ATOM 784 C CA . TRP A 1 97 ? 15.633 -5.267 -3.803 1.00 95.31 97 TRP A CA 1
ATOM 785 C C . TRP A 1 97 ? 15.663 -6.354 -2.738 1.00 95.31 97 TRP A C 1
ATOM 787 O O . TRP A 1 97 ? 14.635 -6.898 -2.336 1.00 95.31 97 TRP A O 1
ATOM 797 N N . SER A 1 98 ? 16.864 -6.684 -2.272 1.00 91.25 98 SER A N 1
ATOM 798 C CA . SER A 1 98 ? 17.058 -7.617 -1.163 1.00 91.25 98 SER A CA 1
ATOM 799 C C . SER A 1 98 ? 18.385 -7.331 -0.469 1.00 91.25 98 SER A C 1
ATOM 801 O O . SER A 1 98 ? 19.430 -7.378 -1.127 1.00 91.25 98 SER A O 1
ATOM 803 N N . GLY A 1 99 ? 18.371 -7.078 0.842 1.00 85.44 99 GLY A N 1
ATOM 804 C CA . GLY A 1 99 ? 19.599 -6.957 1.636 1.00 85.44 99 GLY A CA 1
ATOM 805 C C . GLY A 1 99 ? 20.491 -5.792 1.196 1.00 85.44 99 GLY A C 1
ATOM 806 O O . GLY A 1 99 ? 21.708 -5.951 1.096 1.00 85.44 99 GLY A O 1
ATOM 807 N N . GLY A 1 100 ? 19.882 -4.648 0.863 1.00 87.94 100 GLY A N 1
ATOM 808 C CA . GLY A 1 100 ? 20.590 -3.437 0.418 1.00 87.94 100 GLY A CA 1
ATOM 809 C C . GLY A 1 100 ? 21.184 -3.511 -0.995 1.00 87.94 100 GLY A C 1
ATOM 810 O O . GLY A 1 100 ? 22.013 -2.677 -1.361 1.00 87.94 100 GLY A O 1
ATOM 811 N N . ARG A 1 101 ? 20.791 -4.517 -1.784 1.00 94.62 101 ARG A N 1
ATOM 812 C CA . ARG A 1 101 ? 21.209 -4.689 -3.179 1.00 94.62 101 ARG A CA 1
ATOM 813 C C . ARG A 1 101 ? 20.004 -4.672 -4.098 1.00 94.62 101 ARG A C 1
ATOM 815 O O . ARG A 1 101 ? 18.987 -5.283 -3.774 1.00 94.62 101 ARG A O 1
ATOM 822 N N . MET A 1 102 ? 20.172 -4.044 -5.255 1.00 96.94 102 MET A N 1
ATOM 823 C CA . MET A 1 102 ? 19.229 -4.096 -6.361 1.00 96.94 102 MET A CA 1
ATOM 824 C C . MET A 1 102 ? 19.755 -5.053 -7.429 1.00 96.94 102 MET A C 1
ATOM 826 O O . MET A 1 102 ? 20.896 -4.934 -7.886 1.00 96.94 102 MET A O 1
ATOM 830 N N . LYS A 1 103 ? 18.916 -6.000 -7.835 1.00 97.94 103 LYS A N 1
ATOM 831 C CA . LYS A 1 103 ? 19.171 -6.928 -8.935 1.00 97.94 103 LYS A CA 1
ATOM 832 C C . LYS A 1 103 ? 18.207 -6.621 -10.063 1.00 97.94 103 LYS A C 1
ATOM 834 O O . LYS A 1 103 ? 17.027 -6.386 -9.823 1.00 97.94 103 LYS A O 1
ATOM 839 N N . VAL A 1 104 ? 18.714 -6.648 -11.287 1.00 98.38 104 VAL A N 1
ATOM 840 C CA . VAL A 1 104 ? 17.898 -6.455 -12.487 1.00 98.38 104 VAL A CA 1
ATOM 841 C C . VAL A 1 104 ? 17.937 -7.722 -13.309 1.00 98.38 104 VAL A C 1
ATOM 843 O O . VAL A 1 104 ? 19.015 -8.266 -13.568 1.00 98.38 104 VAL A O 1
ATOM 846 N N . PHE A 1 105 ? 16.766 -8.159 -13.749 1.00 98.44 105 PHE A N 1
ATOM 847 C CA . PHE A 1 105 ? 16.595 -9.298 -14.628 1.00 98.44 105 PHE A CA 1
ATOM 848 C C . PHE A 1 105 ? 15.848 -8.876 -15.884 1.00 98.44 105 PHE A C 1
ATOM 850 O O . PHE A 1 105 ? 14.921 -8.070 -15.823 1.00 98.44 105 PHE A O 1
ATOM 857 N N . VAL A 1 106 ? 16.229 -9.438 -17.027 1.00 98.19 106 VAL A N 1
ATOM 858 C CA . VAL A 1 106 ? 15.539 -9.188 -18.296 1.00 98.19 106 VAL A CA 1
ATOM 859 C C . VAL A 1 106 ? 15.413 -10.469 -19.108 1.00 98.19 106 VAL A C 1
ATOM 861 O O . VAL A 1 106 ? 16.263 -11.356 -19.024 1.00 98.19 106 VAL A O 1
ATOM 864 N N . GLY A 1 107 ? 14.348 -10.581 -19.900 1.00 97.62 107 GLY A N 1
ATOM 865 C CA . GLY A 1 107 ? 14.197 -11.690 -20.834 1.00 97.62 107 GLY A CA 1
ATOM 866 C C . GLY A 1 107 ? 12.849 -11.761 -21.540 1.00 97.62 107 GLY A C 1
ATOM 867 O O . GLY A 1 107 ? 11.823 -11.323 -21.032 1.00 97.62 107 GLY A O 1
ATOM 868 N N . SER A 1 108 ? 12.834 -12.369 -22.723 1.00 96.75 108 SER A N 1
ATOM 869 C CA . SER A 1 108 ? 11.628 -12.583 -23.538 1.00 96.75 108 SER A CA 1
ATOM 870 C C . SER A 1 108 ? 10.855 -13.846 -23.137 1.00 96.75 108 SER A C 1
ATOM 872 O O . SER A 1 108 ? 9.621 -13.845 -23.126 1.00 96.75 108 SER A O 1
ATOM 874 N N . LYS A 1 109 ? 11.580 -14.918 -22.778 1.00 93.94 109 LYS A N 1
ATOM 875 C CA . LYS A 1 109 ? 11.038 -16.239 -22.386 1.00 93.94 109 LYS A CA 1
ATOM 876 C C . LYS A 1 109 ? 11.495 -16.710 -21.006 1.00 93.94 109 LYS A C 1
ATOM 878 O O . LYS A 1 109 ? 10.758 -17.415 -20.330 1.00 93.94 109 LYS A O 1
ATOM 883 N N . ARG A 1 110 ? 12.730 -16.381 -20.626 1.00 94.38 110 ARG A N 1
ATOM 884 C CA . ARG A 1 110 ? 13.328 -16.673 -19.319 1.00 94.38 110 ARG A CA 1
ATOM 885 C C . ARG A 1 110 ? 14.078 -15.437 -18.866 1.00 94.38 110 ARG A C 1
ATOM 887 O O . ARG A 1 110 ? 14.748 -14.824 -19.690 1.00 94.38 110 ARG A O 1
ATOM 894 N N . LEU A 1 111 ? 13.944 -15.101 -17.591 1.00 95.69 111 LEU A N 1
ATOM 895 C CA . LEU A 1 111 ? 14.657 -13.992 -16.981 1.00 95.69 111 LEU A CA 1
ATOM 896 C C . LEU A 1 111 ? 16.106 -14.388 -16.695 1.00 95.69 111 LEU A C 1
ATOM 898 O O . LEU A 1 111 ? 16.363 -15.419 -16.074 1.00 95.69 111 LEU A O 1
ATOM 902 N N . GLU A 1 112 ? 17.041 -13.551 -17.131 1.00 97.00 112 GLU A N 1
ATOM 903 C CA . GLU A 1 112 ? 18.453 -13.652 -16.775 1.00 97.00 112 GLU A CA 1
ATOM 904 C C . GLU A 1 112 ? 18.856 -12.424 -15.963 1.00 97.00 112 GLU A C 1
ATOM 906 O O . GLU A 1 112 ? 18.455 -11.304 -16.281 1.00 97.00 112 GLU A O 1
ATOM 911 N N . LYS A 1 113 ? 19.647 -12.629 -14.903 1.00 97.75 113 LYS A N 1
ATOM 912 C CA . LYS A 1 113 ? 20.172 -11.525 -14.095 1.00 97.75 113 LYS A CA 1
ATOM 913 C C . LYS A 1 113 ? 21.244 -10.786 -14.886 1.00 97.75 113 LYS A C 1
ATOM 915 O O . LYS A 1 113 ? 22.230 -11.400 -15.288 1.00 97.75 113 LYS A O 1
ATOM 920 N N . VAL A 1 114 ? 21.078 -9.479 -15.046 1.00 98.00 114 VAL A N 1
ATOM 921 C CA . VAL A 1 114 ? 21.981 -8.625 -15.832 1.00 98.00 114 VAL A CA 1
ATOM 922 C C . VAL A 1 114 ? 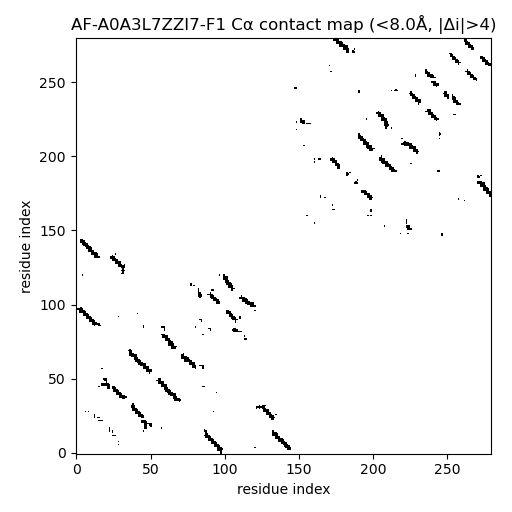22.678 -7.554 -15.001 1.00 98.00 114 VAL A C 1
ATOM 924 O O . VAL A 1 114 ? 23.775 -7.147 -15.364 1.00 98.00 114 VAL A O 1
ATOM 927 N N . LEU A 1 115 ? 22.111 -7.148 -13.859 1.00 97.44 115 LEU A N 1
ATOM 928 C CA . LEU A 1 115 ? 22.765 -6.248 -12.901 1.00 97.44 115 LEU A CA 1
ATOM 929 C C . LEU A 1 115 ? 22.594 -6.757 -11.466 1.00 97.44 115 LEU A C 1
ATOM 931 O O . LEU A 1 115 ? 21.604 -7.415 -11.140 1.00 97.44 115 LEU A O 1
ATOM 935 N N . ASP A 1 116 ? 23.570 -6.444 -10.615 1.00 97.31 116 ASP A N 1
ATOM 936 C CA . ASP A 1 116 ? 23.566 -6.742 -9.180 1.00 97.31 116 ASP A CA 1
ATOM 937 C C . ASP A 1 116 ? 24.444 -5.716 -8.445 1.00 97.31 116 ASP A C 1
ATOM 939 O O . ASP A 1 116 ? 25.664 -5.876 -8.350 1.00 97.31 116 ASP A O 1
ATOM 943 N N . ILE A 1 117 ? 23.823 -4.642 -7.960 1.00 96.50 117 ILE A N 1
ATOM 944 C CA . ILE A 1 117 ? 24.511 -3.436 -7.482 1.00 96.50 117 ILE A CA 1
ATOM 945 C C . ILE A 1 117 ? 24.000 -2.977 -6.113 1.00 96.50 117 ILE A C 1
ATOM 947 O O . ILE A 1 117 ? 22.893 -3.314 -5.692 1.00 96.50 117 ILE A O 1
ATOM 951 N N . MET A 1 118 ? 24.822 -2.203 -5.401 1.00 95.62 118 MET A N 1
ATOM 952 C CA . MET A 1 118 ? 24.453 -1.597 -4.117 1.00 95.62 118 MET A CA 1
ATOM 953 C C . MET A 1 118 ? 23.585 -0.360 -4.364 1.00 95.62 118 MET A C 1
ATOM 955 O O . MET A 1 118 ? 24.089 0.671 -4.801 1.00 95.62 118 MET A O 1
ATOM 959 N N . VAL A 1 119 ? 22.288 -0.462 -4.080 1.00 92.25 119 VAL A N 1
ATOM 960 C CA . VAL A 1 119 ? 21.311 0.628 -4.227 1.00 92.25 119 VAL A CA 1
ATOM 961 C C . VAL A 1 119 ? 20.349 0.551 -3.046 1.00 92.25 119 VAL A C 1
ATOM 963 O O . VAL A 1 119 ? 19.918 -0.537 -2.660 1.00 92.25 119 VAL A O 1
ATOM 966 N N . ALA A 1 120 ? 20.035 1.704 -2.455 1.00 88.38 120 ALA A N 1
ATOM 967 C CA . ALA A 1 120 ? 19.094 1.789 -1.343 1.00 88.38 120 ALA A CA 1
ATOM 968 C C . ALA A 1 120 ? 17.685 1.331 -1.757 1.00 88.38 120 ALA A C 1
ATOM 970 O O . ALA A 1 120 ? 17.309 1.400 -2.929 1.00 88.38 120 ALA A O 1
ATOM 971 N N . LEU A 1 121 ? 16.898 0.886 -0.776 1.00 90.00 121 LEU A N 1
ATOM 972 C CA . LEU A 1 121 ? 15.488 0.575 -0.993 1.00 90.00 121 LEU A CA 1
ATOM 973 C C . LEU A 1 121 ? 14.723 1.816 -1.494 1.00 90.00 121 LEU A C 1
ATOM 975 O O . LEU A 1 121 ? 15.014 2.931 -1.045 1.00 90.00 121 LEU A O 1
ATOM 979 N N . PRO A 1 122 ? 13.723 1.637 -2.376 1.00 90.81 122 PRO A N 1
ATOM 980 C CA . PRO A 1 122 ? 12.746 2.672 -2.684 1.00 90.81 122 PRO A CA 1
ATOM 981 C C . PRO A 1 122 ? 12.126 3.253 -1.406 1.00 90.81 122 PRO A C 1
ATOM 983 O O . PRO A 1 122 ? 11.728 2.513 -0.507 1.00 90.81 122 PRO A O 1
ATOM 986 N N . VAL A 1 123 ? 12.037 4.582 -1.328 1.00 85.69 123 VAL A N 1
ATOM 987 C CA . VAL A 1 123 ? 11.519 5.309 -0.153 1.00 85.69 123 VAL A CA 1
ATOM 988 C C . VAL A 1 123 ? 10.136 5.911 -0.384 1.00 85.69 123 VAL A C 1
ATOM 990 O O . VAL A 1 123 ? 9.443 6.236 0.578 1.00 85.69 123 VAL A O 1
ATOM 993 N N . LEU A 1 124 ? 9.721 6.079 -1.644 1.00 85.88 124 LEU A N 1
ATOM 994 C CA . LEU A 1 124 ? 8.376 6.548 -1.984 1.00 85.88 124 LEU A CA 1
ATOM 995 C C . LEU A 1 124 ? 7.464 5.370 -2.357 1.00 85.88 124 LEU A C 1
ATOM 997 O O . LEU A 1 124 ? 7.924 4.422 -2.989 1.00 85.88 124 LEU A O 1
ATOM 1001 N N . PRO A 1 125 ? 6.158 5.442 -2.038 1.00 81.25 125 PRO A N 1
ATOM 1002 C CA . PRO A 1 125 ? 5.233 4.313 -2.167 1.00 81.25 125 PRO A CA 1
ATOM 1003 C C . PRO A 1 125 ? 4.740 4.061 -3.603 1.00 81.25 125 PRO A C 1
ATOM 1005 O O . PRO A 1 125 ? 3.804 3.294 -3.803 1.00 81.25 125 PRO A O 1
ATOM 1008 N N . GLN A 1 126 ? 5.304 4.741 -4.605 1.00 84.62 126 GLN A N 1
ATOM 1009 C CA . GLN A 1 126 ? 4.836 4.689 -5.990 1.00 84.62 126 GLN A CA 1
ATOM 1010 C C . GLN A 1 126 ? 5.935 4.193 -6.927 1.00 84.62 126 GLN A C 1
ATOM 1012 O O . GLN A 1 126 ? 7.089 4.615 -6.833 1.00 84.62 126 GLN A O 1
ATOM 1017 N N . CYS A 1 127 ? 5.533 3.370 -7.894 1.00 92.19 127 CYS A N 1
ATOM 1018 C CA . CYS A 1 127 ? 6.317 3.052 -9.081 1.00 92.19 127 CYS A CA 1
ATOM 1019 C C . CYS A 1 127 ? 5.531 3.419 -10.346 1.00 92.19 127 CYS A C 1
ATOM 1021 O O . CYS A 1 127 ? 4.311 3.606 -10.304 1.00 92.19 127 CYS A O 1
ATOM 1023 N N . ARG A 1 128 ? 6.231 3.566 -11.472 1.00 95.31 128 ARG A N 1
ATOM 1024 C CA . ARG A 1 128 ? 5.633 3.889 -12.773 1.00 95.31 128 ARG A CA 1
ATOM 1025 C C . ARG A 1 128 ? 6.312 3.128 -13.899 1.00 95.31 128 ARG A C 1
ATOM 1027 O O . ARG A 1 128 ? 7.496 2.817 -13.816 1.00 95.31 128 ARG A O 1
ATOM 1034 N N . ILE A 1 129 ? 5.563 2.925 -14.978 1.00 97.12 129 ILE A N 1
ATOM 1035 C CA . ILE A 1 129 ? 6.128 2.634 -16.293 1.00 97.12 129 ILE A CA 1
ATOM 1036 C C . ILE A 1 129 ? 6.208 3.945 -17.066 1.00 97.12 129 ILE A C 1
ATOM 1038 O O . ILE A 1 129 ? 5.215 4.665 -17.173 1.00 97.12 129 ILE A O 1
ATOM 1042 N N . ILE A 1 130 ? 7.395 4.263 -17.573 1.00 96.38 130 ILE A N 1
ATOM 1043 C CA . ILE A 1 130 ? 7.639 5.435 -18.417 1.00 96.38 130 ILE A CA 1
ATOM 1044 C C . ILE A 1 130 ? 8.063 4.924 -19.786 1.00 96.38 130 ILE A C 1
ATOM 1046 O O . ILE A 1 130 ? 8.856 3.991 -19.872 1.00 96.38 130 ILE A O 1
ATOM 1050 N N . SER A 1 131 ? 7.553 5.522 -20.859 1.00 96.31 131 SER A N 1
ATOM 1051 C CA . SER A 1 131 ? 7.945 5.158 -22.217 1.00 96.31 131 SER A CA 1
ATOM 1052 C C . SER A 1 131 ? 8.119 6.371 -23.113 1.00 96.31 131 SER A C 1
ATOM 1054 O O . SER A 1 131 ? 7.348 7.327 -23.047 1.00 96.31 131 SER A O 1
ATOM 1056 N N . ALA A 1 132 ? 9.104 6.284 -24.001 1.00 94.31 132 ALA A N 1
ATOM 1057 C CA . ALA A 1 132 ? 9.153 7.056 -25.229 1.00 94.31 132 ALA A CA 1
ATOM 1058 C C . ALA A 1 132 ? 8.822 6.103 -26.385 1.00 94.31 132 ALA A C 1
ATOM 1060 O O . ALA A 1 132 ? 9.470 5.068 -26.531 1.00 94.31 132 ALA A O 1
ATOM 1061 N N . GLY A 1 133 ? 7.799 6.429 -27.174 1.00 92.31 133 GLY A N 1
ATOM 1062 C CA . GLY A 1 133 ? 7.247 5.537 -28.201 1.00 92.31 133 GLY A CA 1
ATOM 1063 C C . GLY A 1 133 ? 6.006 4.767 -27.737 1.00 92.31 133 GLY A C 1
ATOM 1064 O O . GLY A 1 133 ? 5.526 4.936 -26.613 1.00 92.31 133 GLY A O 1
ATOM 1065 N N . GLU A 1 134 ? 5.461 3.943 -28.632 1.00 94.50 134 GLU A N 1
ATOM 1066 C CA . GLU A 1 134 ? 4.223 3.196 -28.398 1.00 94.50 134 GLU A CA 1
ATOM 1067 C C . GLU A 1 134 ? 4.510 1.879 -27.663 1.00 94.50 134 GLU A C 1
ATOM 1069 O O . GLU A 1 134 ? 5.101 0.945 -28.219 1.00 94.50 134 GLU A O 1
ATOM 1074 N N . LEU A 1 135 ? 4.083 1.805 -26.400 1.00 96.12 135 LEU A N 1
ATOM 1075 C CA . LEU A 1 135 ? 4.317 0.668 -25.516 1.00 96.12 135 LEU A CA 1
ATOM 1076 C C . LEU A 1 135 ? 3.036 -0.144 -25.301 1.00 96.12 135 LEU A C 1
ATOM 1078 O O . LEU A 1 135 ? 2.026 0.383 -24.840 1.00 96.12 135 LEU A O 1
ATOM 1082 N N . ASN A 1 136 ? 3.109 -1.451 -25.545 1.00 97.38 136 ASN A N 1
ATOM 1083 C CA . ASN A 1 136 ? 2.071 -2.397 -25.154 1.00 97.38 136 ASN A CA 1
ATOM 1084 C C . ASN A 1 136 ? 2.490 -3.109 -23.861 1.00 97.38 136 ASN A C 1
ATOM 1086 O O . ASN A 1 136 ? 3.444 -3.891 -23.863 1.00 97.38 136 ASN A O 1
ATOM 1090 N N . VAL A 1 137 ? 1.789 -2.828 -22.761 1.00 97.38 137 VAL A N 1
ATOM 1091 C CA . VAL A 1 137 ? 2.037 -3.436 -21.446 1.00 97.38 137 VAL A CA 1
ATOM 1092 C C . VAL A 1 137 ? 1.128 -4.648 -21.271 1.00 97.38 137 VAL A C 1
ATOM 1094 O O . VAL A 1 137 ? -0.092 -4.521 -21.263 1.00 97.38 137 VAL A O 1
ATOM 1097 N N . GLN A 1 138 ? 1.728 -5.826 -21.107 1.00 97.50 138 GLN A N 1
ATOM 1098 C CA . GLN A 1 138 ? 1.005 -7.071 -20.850 1.00 97.50 138 GLN A CA 1
ATOM 1099 C C . GLN A 1 138 ? 0.747 -7.286 -19.357 1.00 97.50 138 GLN A C 1
ATOM 1101 O O . GLN A 1 138 ? -0.330 -7.742 -18.982 1.00 97.50 138 GLN A O 1
ATOM 1106 N N . SER A 1 139 ? 1.726 -6.978 -18.506 1.00 97.19 139 SER A N 1
ATOM 1107 C CA . SER A 1 139 ? 1.592 -7.106 -17.055 1.00 97.19 139 SER A CA 1
ATOM 1108 C C . SER A 1 139 ? 2.504 -6.130 -16.318 1.00 97.19 139 SER A C 1
ATOM 1110 O O . SER A 1 139 ? 3.570 -5.756 -16.813 1.00 97.19 139 SER A O 1
ATOM 1112 N N . LEU A 1 140 ? 2.067 -5.750 -15.118 1.00 96.94 140 LEU A N 1
ATOM 1113 C CA . LEU A 1 140 ? 2.851 -5.072 -14.092 1.00 96.94 140 LEU A CA 1
ATOM 1114 C C . LEU A 1 140 ? 2.528 -5.753 -12.760 1.00 96.94 140 LEU A C 1
ATOM 1116 O O . LEU A 1 140 ? 1.360 -5.838 -12.382 1.00 96.94 140 LEU A O 1
ATOM 1120 N N . VAL A 1 141 ? 3.552 -6.242 -12.075 1.00 95.75 141 VAL A N 1
ATOM 1121 C CA . VAL A 1 141 ? 3.467 -6.907 -10.776 1.00 95.75 141 VAL A CA 1
ATOM 1122 C C . VAL A 1 141 ? 4.360 -6.151 -9.804 1.00 95.75 141 VAL A C 1
ATOM 1124 O O . VAL A 1 141 ? 5.493 -5.803 -10.134 1.00 95.75 141 VAL A O 1
ATOM 1127 N N . VAL A 1 142 ? 3.836 -5.881 -8.612 1.00 93.25 142 VAL A N 1
ATOM 1128 C CA . VAL A 1 142 ? 4.583 -5.263 -7.517 1.00 93.25 142 VAL A CA 1
ATOM 1129 C C . VAL A 1 142 ? 4.405 -6.138 -6.289 1.00 93.25 142 VAL A C 1
ATOM 1131 O O . VAL A 1 142 ? 3.276 -6.362 -5.858 1.00 93.25 142 VAL A O 1
ATOM 1134 N N . GLU A 1 143 ? 5.510 -6.605 -5.724 1.00 91.00 143 GLU A N 1
ATOM 1135 C CA . GLU A 1 143 ? 5.535 -7.256 -4.419 1.00 91.00 143 GLU A CA 1
ATOM 1136 C C . GLU A 1 143 ? 6.341 -6.377 -3.467 1.00 91.00 143 GLU A C 1
ATOM 1138 O O . GLU A 1 143 ? 7.447 -5.944 -3.779 1.00 91.00 143 GLU A O 1
ATOM 1143 N N . CYS A 1 144 ? 5.785 -6.067 -2.306 1.00 85.62 144 CYS A N 1
ATOM 1144 C CA . CYS A 1 144 ? 6.464 -5.312 -1.262 1.00 85.62 144 CYS A CA 1
ATOM 1145 C C . CYS A 1 144 ? 5.925 -5.758 0.101 1.00 85.62 144 CYS A C 1
ATOM 1147 O O . CYS A 1 144 ? 4.868 -6.397 0.161 1.00 85.62 144 CYS A O 1
ATOM 1149 N N . PRO A 1 145 ? 6.617 -5.457 1.212 1.00 78.06 145 PRO A N 1
ATOM 1150 C CA . PRO A 1 145 ? 6.138 -5.823 2.528 1.00 78.06 145 PRO A CA 1
ATOM 1151 C C . PRO A 1 145 ? 4.897 -4.981 2.824 1.00 78.06 145 PRO A C 1
ATOM 1153 O O . PRO A 1 145 ? 4.852 -3.791 2.497 1.00 78.06 145 PRO A O 1
ATOM 1156 N N . GLU A 1 146 ? 3.892 -5.575 3.463 1.00 72.44 146 GLU A N 1
ATOM 1157 C CA . GLU A 1 146 ? 2.701 -4.835 3.875 1.00 72.44 146 GLU A CA 1
ATOM 1158 C C . GLU A 1 146 ? 3.085 -3.665 4.788 1.00 72.44 146 GLU A C 1
ATOM 1160 O O . GLU A 1 146 ? 3.600 -3.853 5.893 1.00 72.44 146 GLU A O 1
ATOM 1165 N N . ASN A 1 147 ? 2.782 -2.436 4.368 1.00 75.62 147 ASN A N 1
ATOM 1166 C CA . ASN A 1 147 ? 2.875 -1.283 5.255 1.00 75.62 147 ASN A CA 1
ATOM 1167 C C . ASN A 1 147 ? 1.588 -1.168 6.081 1.00 75.62 147 ASN A C 1
ATOM 1169 O O . ASN A 1 147 ? 0.719 -0.337 5.809 1.00 75.62 147 ASN A O 1
ATOM 1173 N N . ARG A 1 148 ? 1.464 -2.031 7.095 1.00 79.19 148 ARG A N 1
ATOM 1174 C CA . ARG A 1 148 ? 0.261 -2.124 7.938 1.00 79.19 148 ARG A CA 1
ATOM 1175 C C . ARG A 1 148 ? -0.079 -0.802 8.627 1.00 79.19 148 ARG A C 1
ATOM 1177 O O . ARG A 1 148 ? -1.243 -0.422 8.668 1.00 79.19 148 ARG A O 1
ATOM 1184 N N . MET A 1 149 ? 0.921 -0.040 9.081 1.00 79.38 149 MET A N 1
ATOM 1185 C CA . MET A 1 149 ? 0.690 1.294 9.658 1.00 79.38 149 MET A CA 1
ATOM 1186 C C . MET A 1 149 ? -0.002 2.235 8.661 1.00 79.38 149 MET A C 1
ATOM 1188 O O . MET A 1 149 ? -0.976 2.903 9.013 1.00 79.38 149 MET A O 1
ATOM 1192 N N . ALA A 1 150 ? 0.455 2.253 7.404 1.00 78.88 150 ALA A N 1
ATOM 1193 C CA . ALA A 1 150 ? -0.172 3.053 6.355 1.00 78.88 150 ALA A CA 1
ATOM 1194 C C . ALA A 1 150 ? -1.600 2.573 6.041 1.00 78.88 150 ALA A C 1
ATOM 1196 O O . ALA A 1 150 ? -2.496 3.394 5.868 1.00 78.88 150 ALA A O 1
ATOM 1197 N N . MET A 1 151 ? -1.842 1.259 6.033 1.00 83.06 151 MET A N 1
ATOM 1198 C CA . MET A 1 151 ? -3.182 0.692 5.809 1.00 83.06 151 MET A CA 1
ATOM 1199 C C . MET A 1 151 ? -4.183 1.044 6.919 1.00 83.06 151 MET A C 1
ATOM 1201 O O . MET A 1 151 ? -5.386 1.124 6.666 1.00 83.06 151 MET A O 1
ATOM 1205 N N . LEU A 1 152 ? -3.694 1.278 8.139 1.00 92.00 152 LEU A N 1
ATOM 1206 C CA . LEU A 1 152 ? -4.500 1.695 9.287 1.00 92.00 152 LEU A CA 1
ATOM 1207 C C . LEU A 1 152 ? -4.588 3.214 9.446 1.00 92.00 152 LEU A C 1
ATOM 1209 O O . LEU A 1 152 ? -5.137 3.691 10.436 1.00 92.00 152 LEU A O 1
ATOM 1213 N N . THR A 1 153 ? -4.077 3.995 8.498 1.00 88.38 153 THR A N 1
ATOM 1214 C CA . THR A 1 153 ? -4.177 5.454 8.568 1.00 88.38 153 THR A CA 1
ATOM 1215 C C . THR A 1 153 ? -5.616 5.897 8.298 1.00 88.38 153 THR A C 1
ATOM 1217 O O . THR A 1 153 ? -6.215 5.534 7.285 1.00 88.38 153 THR A O 1
ATOM 1220 N N . CYS A 1 154 ? -6.183 6.692 9.208 1.00 88.44 154 CYS A N 1
ATOM 1221 C CA . CYS A 1 154 ? -7.454 7.365 8.970 1.00 88.44 154 CYS A CA 1
ATOM 1222 C C . CYS A 1 154 ? -7.234 8.551 8.019 1.00 88.44 154 CYS A C 1
ATOM 1224 O O . CYS A 1 154 ? -6.294 9.319 8.227 1.00 88.44 154 CYS A O 1
ATOM 1226 N N . PRO A 1 155 ? -8.087 8.740 6.999 1.00 86.38 155 PRO A N 1
ATOM 1227 C CA . PRO A 1 155 ? -7.979 9.890 6.104 1.00 86.38 155 PRO A CA 1
ATOM 1228 C C . PRO A 1 155 ? -8.374 11.219 6.769 1.00 86.38 155 PRO A C 1
ATOM 1230 O O . PRO A 1 155 ? -8.133 12.269 6.182 1.00 86.38 155 PRO A O 1
ATOM 1233 N N . LEU A 1 156 ? -8.996 11.180 7.952 1.00 91.50 156 LEU A N 1
ATOM 1234 C CA . LEU A 1 156 ? -9.481 12.357 8.672 1.00 91.50 156 LEU A CA 1
ATOM 1235 C C . LEU A 1 156 ? -8.453 12.861 9.687 1.00 91.50 156 LEU A C 1
ATOM 1237 O O . LEU A 1 156 ? -7.744 12.087 10.332 1.00 91.50 156 LEU A O 1
ATOM 1241 N N . THR A 1 157 ? -8.441 14.172 9.878 1.00 94.00 157 THR A N 1
ATOM 1242 C CA . THR A 1 157 ? -7.690 14.876 10.920 1.00 94.00 157 THR A CA 1
ATOM 1243 C C . THR A 1 157 ? -8.415 14.843 12.269 1.00 94.00 157 THR A C 1
ATOM 1245 O O . THR A 1 157 ? -9.623 14.613 12.342 1.00 94.00 157 THR A O 1
ATOM 1248 N N . GLU A 1 158 ? -7.700 15.118 13.369 1.00 92.56 158 GLU A N 1
ATOM 1249 C CA . GLU A 1 158 ? -8.311 15.123 14.714 1.00 92.56 158 GLU A CA 1
ATOM 1250 C C . GLU A 1 158 ? -9.408 16.189 14.813 1.00 92.56 158 GLU A C 1
ATOM 1252 O O . GLU A 1 158 ? -10.455 15.948 15.405 1.00 92.56 158 GLU A O 1
ATOM 1257 N N . THR A 1 159 ? -9.205 17.347 14.180 1.00 94.50 159 THR A N 1
ATOM 1258 C CA . THR A 1 159 ? -10.188 18.435 14.144 1.00 94.50 159 THR A CA 1
ATOM 1259 C C . THR A 1 159 ? -11.473 18.026 13.426 1.00 94.50 159 THR A C 1
ATOM 1261 O O . THR A 1 159 ? -12.558 18.323 13.921 1.00 94.50 159 THR A O 1
ATOM 1264 N N . GLU A 1 160 ? -11.374 17.314 12.300 1.00 94.94 160 GLU A N 1
ATOM 1265 C CA . GLU A 1 160 ? -12.548 16.794 11.588 1.00 94.94 160 GLU A CA 1
ATOM 1266 C C . GLU A 1 160 ? -13.299 15.769 12.441 1.00 94.94 160 GLU A C 1
ATOM 1268 O O . GLU A 1 160 ? -14.514 15.871 12.588 1.00 94.94 160 GLU A O 1
ATOM 1273 N N . VAL A 1 161 ? -12.576 14.835 13.071 1.00 95.75 161 VAL A N 1
ATOM 1274 C CA . VAL A 1 161 ? -13.168 13.829 13.967 1.00 95.75 161 VAL A CA 1
ATOM 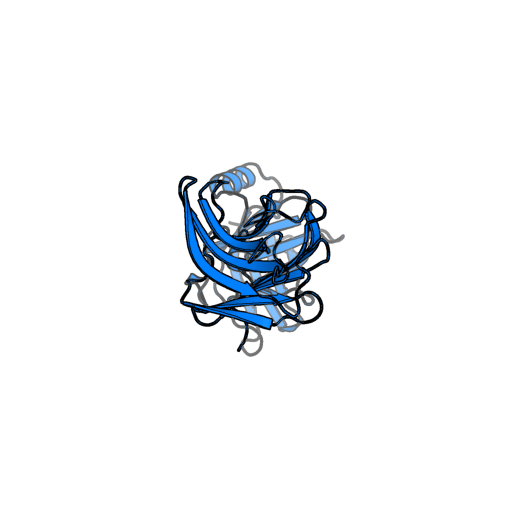1275 C C . VAL A 1 161 ? -13.913 14.495 15.125 1.00 95.75 161 VAL A C 1
ATOM 1277 O O . VAL A 1 161 ? -15.061 14.152 15.390 1.00 95.75 161 VAL A O 1
ATOM 1280 N N . LEU A 1 162 ? -13.300 15.469 15.800 1.00 94.94 162 LEU A N 1
ATOM 1281 C CA . LEU A 1 162 ? -13.941 16.180 16.910 1.00 94.94 162 LEU A CA 1
ATOM 1282 C C . LEU A 1 162 ? -15.181 16.961 16.454 1.00 94.94 162 LEU A C 1
ATOM 1284 O O . LEU A 1 162 ? -16.211 16.897 17.119 1.00 94.94 162 LEU A O 1
ATOM 1288 N N . SER A 1 163 ? -15.116 17.625 15.298 1.00 94.12 163 SER A N 1
ATOM 1289 C CA . SER A 1 163 ? -16.256 18.359 14.738 1.00 94.12 163 SER A CA 1
ATOM 1290 C C . SER A 1 163 ? -17.431 17.442 14.374 1.00 94.12 163 SER A C 1
ATOM 1292 O O . SER A 1 163 ? -18.589 17.807 14.597 1.00 94.12 163 SER A O 1
ATOM 1294 N N . MET A 1 164 ? -17.155 16.237 13.860 1.00 93.44 164 MET A N 1
ATOM 1295 C CA . MET A 1 164 ? -18.190 15.226 13.615 1.00 93.44 164 MET A CA 1
ATOM 1296 C C . MET A 1 164 ? -18.868 14.799 14.920 1.00 93.44 164 MET A C 1
ATOM 1298 O O . MET A 1 164 ? -20.094 14.743 14.987 1.00 93.44 164 MET A O 1
ATOM 1302 N N . LEU A 1 165 ? -18.079 14.556 15.970 1.00 94.94 165 LEU A N 1
ATOM 1303 C CA . LEU A 1 165 ? -18.588 14.103 17.264 1.00 94.94 165 LEU A CA 1
ATOM 1304 C C . LEU A 1 165 ? -19.424 15.160 17.994 1.00 94.94 165 LEU A C 1
ATOM 1306 O O . LEU A 1 165 ? -20.422 14.807 18.614 1.00 94.94 165 LEU A O 1
ATOM 1310 N N . GLU A 1 166 ? -19.059 16.442 17.912 1.00 92.44 166 GLU A N 1
ATOM 1311 C CA . GLU A 1 166 ? -19.818 17.538 18.539 1.00 92.44 166 GLU A CA 1
ATOM 1312 C C . GLU A 1 166 ? -21.251 17.658 18.005 1.00 92.44 166 GLU A C 1
ATOM 1314 O O . GLU A 1 166 ? -22.158 18.047 18.739 1.00 92.44 166 GLU A O 1
ATOM 1319 N N . ASN A 1 167 ? -21.460 17.313 16.733 1.00 87.06 167 ASN A N 1
ATOM 1320 C CA . ASN A 1 167 ? -22.757 17.414 16.063 1.00 87.06 167 ASN A CA 1
ATOM 1321 C C . ASN A 1 167 ? -23.520 16.083 16.022 1.00 87.06 167 ASN A C 1
ATOM 1323 O O . ASN A 1 167 ? -24.614 16.015 15.453 1.00 87.06 167 ASN A O 1
ATOM 1327 N N . SER A 1 168 ? -22.952 15.020 16.590 1.00 91.81 168 SER A N 1
ATOM 1328 C CA . SER A 1 168 ? -23.536 13.692 16.500 1.00 91.81 168 SER A CA 1
ATOM 1329 C C . SER A 1 168 ? -24.681 13.484 17.484 1.00 91.81 168 SER A C 1
ATOM 1331 O O . SER A 1 168 ? -24.598 13.816 18.666 1.00 91.81 168 SER A O 1
ATOM 1333 N N . VAL A 1 169 ? -25.743 12.851 16.991 1.00 91.75 169 VAL A N 1
ATOM 1334 C CA . VAL A 1 169 ? -26.844 12.313 17.804 1.00 91.75 169 VAL A CA 1
ATOM 1335 C C . VAL A 1 169 ? -26.838 10.781 17.834 1.00 91.75 169 VAL A C 1
ATOM 1337 O O . VAL A 1 169 ? -27.723 10.178 18.442 1.00 91.75 169 VAL A O 1
ATOM 1340 N N . ASP A 1 170 ? -25.865 10.138 17.177 1.00 93.31 170 ASP A N 1
ATOM 1341 C CA . ASP A 1 170 ? -25.742 8.682 17.150 1.00 93.31 170 ASP A CA 1
ATOM 1342 C C . ASP A 1 170 ? -25.168 8.189 18.492 1.00 93.31 170 ASP A C 1
ATOM 1344 O O . ASP A 1 170 ? -24.062 8.579 18.876 1.00 93.31 170 ASP A O 1
ATOM 1348 N N . PRO A 1 171 ? -25.877 7.319 19.234 1.00 91.19 171 PRO A N 1
ATOM 1349 C CA . PRO A 1 171 ? -25.386 6.796 20.508 1.00 91.19 171 PRO A CA 1
ATOM 1350 C C . PRO A 1 171 ? -24.106 5.950 20.376 1.00 91.19 171 PRO A C 1
ATOM 1352 O O . PRO A 1 171 ? -23.395 5.764 21.363 1.00 91.19 171 PRO A O 1
ATOM 1355 N N . THR A 1 172 ? -23.809 5.446 19.176 1.00 95.12 172 THR A N 1
ATOM 1356 C CA . THR A 1 172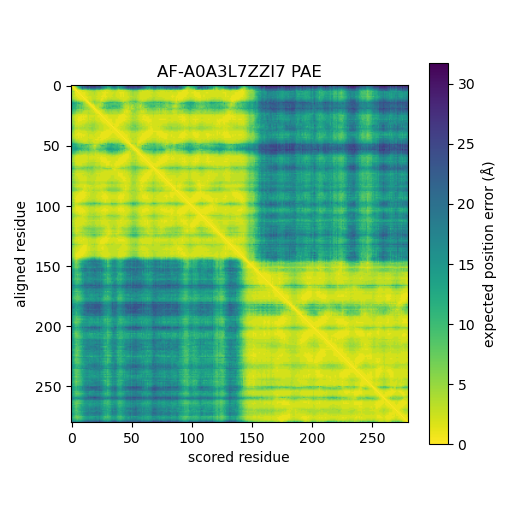 ? -22.602 4.670 18.858 1.00 95.12 172 THR A CA 1
ATOM 1357 C C . THR A 1 172 ? -21.366 5.561 18.780 1.00 95.12 172 THR A C 1
ATOM 1359 O O . THR A 1 172 ? -20.265 5.150 19.150 1.00 95.12 172 THR A O 1
ATOM 1362 N N . GLU A 1 173 ? -21.538 6.789 18.293 1.00 96.69 173 GLU A N 1
ATOM 1363 C CA . GLU A 1 173 ? -20.446 7.735 18.132 1.00 96.69 173 GLU A CA 1
ATOM 1364 C C . GLU A 1 173 ? -20.052 8.370 19.468 1.00 96.69 173 GLU A C 1
ATOM 1366 O O . GLU A 1 173 ? -20.865 8.535 20.387 1.00 96.69 173 GLU A O 1
ATOM 1371 N N . GLY A 1 174 ? -18.770 8.708 19.591 1.00 96.75 174 GLY A N 1
ATOM 1372 C CA . GLY A 1 174 ? -18.235 9.380 20.771 1.00 96.75 174 GLY A CA 1
ATOM 1373 C C . GLY A 1 174 ? -16.822 8.952 21.134 1.00 96.75 174 GLY A C 1
ATOM 1374 O O . GLY A 1 174 ? -16.147 8.230 20.401 1.00 96.75 174 GLY A O 1
ATOM 1375 N N . LEU A 1 175 ? -16.376 9.410 22.301 1.00 97.31 175 LEU A N 1
ATOM 1376 C CA . LEU A 1 175 ? -15.117 9.000 22.911 1.00 97.31 175 LEU A CA 1
ATOM 1377 C C . LEU A 1 175 ? -15.370 7.823 23.854 1.00 97.31 175 LEU A C 1
ATOM 1379 O O . LEU A 1 175 ? -16.111 7.950 24.825 1.00 97.31 175 LEU A O 1
ATOM 1383 N N . TRP A 1 176 ? -14.719 6.699 23.589 1.00 98.12 176 TRP A N 1
ATOM 1384 C CA . TRP A 1 176 ? -14.872 5.459 24.337 1.00 98.12 176 TRP A CA 1
ATOM 1385 C C . TRP A 1 176 ? -13.600 5.140 25.114 1.00 98.12 176 TRP A C 1
ATOM 1387 O O . TRP A 1 176 ? -12.486 5.243 24.593 1.00 98.12 176 TRP A O 1
ATOM 1397 N N . MET A 1 177 ? -13.771 4.760 26.377 1.00 98.12 177 MET A N 1
ATOM 1398 C CA . MET A 1 177 ? -12.692 4.486 27.320 1.00 98.12 177 MET A CA 1
ATOM 1399 C C . MET A 1 177 ? -12.812 3.072 27.870 1.00 98.12 177 MET A C 1
ATOM 1401 O O . MET A 1 177 ? -13.911 2.601 28.160 1.00 98.12 177 MET A O 1
ATOM 1405 N N . TYR A 1 178 ? -11.671 2.398 28.015 1.00 97.75 178 TYR A N 1
ATOM 1406 C CA . TYR A 1 178 ? -11.594 1.070 28.613 1.00 97.75 178 TYR A CA 1
ATOM 1407 C C . TYR A 1 178 ? -12.261 1.046 29.994 1.00 97.75 178 TYR A C 1
ATOM 1409 O O . TYR A 1 178 ? -11.937 1.859 30.861 1.00 97.75 178 TYR A O 1
ATOM 1417 N N . LEU A 1 179 ? -13.171 0.093 30.183 1.00 96.62 179 LEU A N 1
ATOM 1418 C CA . LEU A 1 179 ? -13.856 -0.172 31.442 1.00 96.62 179 LEU A CA 1
ATOM 1419 C C . LEU A 1 179 ? -13.159 -1.322 32.173 1.00 96.62 179 LEU A C 1
ATOM 1421 O O . LEU A 1 179 ? -12.516 -1.126 33.203 1.00 96.62 179 LEU A O 1
ATOM 1425 N N . ASP A 1 180 ? -13.274 -2.523 31.613 1.00 96.00 180 ASP A N 1
ATOM 1426 C CA . ASP A 1 180 ? -12.685 -3.749 32.131 1.00 96.00 180 ASP A CA 1
ATOM 1427 C C . ASP A 1 180 ? -12.582 -4.826 31.037 1.00 96.00 180 ASP A C 1
ATOM 1429 O O . ASP A 1 180 ? -12.849 -4.587 29.854 1.00 96.00 180 ASP A O 1
ATOM 1433 N N . ARG A 1 181 ? -12.125 -6.014 31.437 1.00 93.31 181 ARG A N 1
ATOM 1434 C CA . ARG A 1 181 ? -11.931 -7.163 30.560 1.00 93.31 181 ARG A CA 1
ATOM 1435 C C . ARG A 1 181 ? -12.282 -8.455 31.276 1.00 93.31 181 ARG A C 1
ATOM 1437 O O . ARG A 1 181 ? -12.185 -8.544 32.499 1.00 93.31 181 ARG A O 1
ATOM 1444 N N . ASP A 1 182 ? -12.573 -9.463 30.478 1.00 92.75 182 ASP A N 1
ATOM 1445 C CA . ASP A 1 182 ? -12.706 -10.852 30.893 1.00 92.75 182 ASP A CA 1
ATOM 1446 C C . ASP A 1 182 ? -12.011 -11.681 29.809 1.00 92.75 182 ASP A C 1
ATOM 1448 O O . ASP A 1 182 ? -12.544 -11.863 28.716 1.00 92.75 182 ASP A O 1
ATOM 1452 N N . THR A 1 183 ? -10.740 -12.016 30.044 1.00 86.69 183 THR A N 1
ATOM 1453 C CA . THR A 1 183 ? -9.825 -12.566 29.030 1.00 86.69 183 THR A CA 1
ATOM 1454 C C . THR A 1 183 ? -9.123 -13.811 29.547 1.00 86.69 183 THR A C 1
ATOM 1456 O O . THR A 1 183 ? -8.652 -13.831 30.685 1.00 86.69 183 THR A O 1
ATOM 1459 N N . ASP A 1 184 ? -8.963 -14.813 28.685 1.00 87.31 184 ASP A N 1
ATOM 1460 C CA . ASP A 1 184 ? -8.080 -15.955 28.933 1.00 87.31 184 ASP A CA 1
ATOM 1461 C C . ASP A 1 184 ? -6.641 -15.569 28.543 1.00 87.31 184 ASP A C 1
ATOM 1463 O O . ASP A 1 184 ? -6.274 -15.618 27.369 1.00 87.31 184 ASP A O 1
ATOM 1467 N N . ASP A 1 185 ? -5.812 -15.183 29.523 1.00 83.62 185 ASP A N 1
ATOM 1468 C CA . ASP A 1 185 ? -4.439 -14.680 29.307 1.00 83.62 185 ASP A CA 1
ATOM 1469 C C . ASP A 1 185 ? -3.486 -15.707 28.643 1.00 83.62 185 ASP A C 1
ATOM 1471 O O . ASP A 1 185 ? -2.393 -15.336 28.190 1.00 83.62 185 ASP A O 1
ATOM 1475 N N . ASN A 1 186 ? -3.881 -16.986 28.552 1.00 85.12 186 ASN A N 1
ATOM 1476 C CA . ASN A 1 186 ? -3.158 -18.005 27.779 1.00 85.12 186 ASN A CA 1
ATOM 1477 C C . ASN A 1 186 ? -3.469 -17.948 26.277 1.00 85.12 186 ASN A C 1
ATOM 1479 O O . ASN A 1 186 ? -2.709 -18.497 25.481 1.00 85.12 186 ASN A O 1
ATOM 1483 N N . ARG A 1 187 ? -4.583 -17.318 25.890 1.00 82.50 187 ARG A N 1
ATOM 1484 C CA . ARG A 1 187 ? -5.061 -17.214 24.503 1.00 82.50 187 ARG A CA 1
ATOM 1485 C C . ARG A 1 187 ? -4.946 -15.799 23.962 1.00 82.50 187 ARG A C 1
ATOM 1487 O O . ARG A 1 187 ? -4.522 -15.625 22.827 1.00 82.50 187 ARG A O 1
ATOM 1494 N N . ALA A 1 188 ? -5.320 -14.805 24.762 1.00 82.94 188 ALA A N 1
ATOM 1495 C CA . ALA A 1 188 ? -5.253 -13.401 24.394 1.00 82.94 188 ALA A CA 1
ATOM 1496 C C . ALA A 1 188 ? -4.900 -12.554 25.614 1.00 82.94 188 ALA A C 1
ATOM 1498 O O . ALA A 1 188 ? -5.579 -12.574 26.639 1.00 82.94 188 ALA A O 1
ATOM 1499 N N . ARG A 1 189 ? -3.827 -11.775 25.484 1.00 86.19 189 ARG A N 1
ATOM 1500 C CA . ARG A 1 189 ? -3.412 -10.805 26.497 1.00 86.19 189 ARG A CA 1
ATOM 1501 C C . ARG A 1 189 ? -3.888 -9.422 26.098 1.00 86.19 189 ARG A C 1
ATOM 1503 O O . ARG A 1 189 ? -3.889 -9.076 24.919 1.00 86.19 189 ARG A O 1
ATOM 1510 N N . LEU A 1 190 ? -4.247 -8.615 27.091 1.00 88.12 190 LEU A N 1
ATOM 1511 C CA . LEU A 1 190 ? -4.615 -7.227 26.855 1.00 88.12 190 LEU A CA 1
ATOM 1512 C C . LEU A 1 190 ? -3.421 -6.466 26.257 1.00 88.12 190 LEU A C 1
ATOM 1514 O O . LEU A 1 190 ? -2.366 -6.370 26.879 1.00 88.12 190 LEU A O 1
ATOM 1518 N N . GLY A 1 191 ? -3.602 -5.905 25.061 1.00 88.12 191 GLY A N 1
ATOM 1519 C CA . GLY A 1 191 ? -2.586 -5.067 24.419 1.00 88.12 191 GLY A CA 1
ATOM 1520 C C . GLY A 1 191 ? -2.504 -3.644 24.989 1.00 88.12 191 GLY A C 1
ATOM 1521 O O . GLY A 1 191 ? -1.562 -2.914 24.681 1.00 88.12 191 GLY A O 1
ATOM 1522 N N . GLY A 1 192 ? -3.482 -3.233 25.798 1.00 92.94 192 GLY A N 1
ATOM 1523 C CA . GLY A 1 192 ? -3.505 -1.967 26.524 1.00 92.94 192 GLY A CA 1
ATOM 1524 C C . GLY A 1 192 ? -4.909 -1.553 26.972 1.00 92.94 192 GLY A C 1
ATOM 1525 O O . GLY A 1 192 ? -5.912 -2.136 26.559 1.00 92.94 192 GLY A O 1
ATOM 1526 N N . ARG A 1 193 ? -4.988 -0.530 27.824 1.00 95.81 193 ARG A N 1
ATOM 1527 C CA . ARG A 1 193 ? -6.246 0.082 28.282 1.00 95.81 193 ARG A CA 1
ATOM 1528 C C . ARG A 1 193 ? -6.660 1.199 27.331 1.00 95.81 193 ARG A C 1
ATOM 1530 O O . ARG A 1 193 ? -6.435 2.380 27.589 1.00 95.81 193 ARG A O 1
ATOM 1537 N N . TYR A 1 194 ? -7.226 0.799 26.199 1.00 96.75 194 TYR A N 1
ATOM 1538 C CA . TYR A 1 194 ? -7.462 1.697 25.074 1.00 96.75 194 TYR A CA 1
ATOM 1539 C C . TYR A 1 194 ? -8.472 2.813 25.361 1.00 96.75 194 TYR A C 1
ATOM 1541 O O . TYR A 1 194 ? -9.479 2.635 26.045 1.00 96.75 194 TYR A O 1
ATOM 1549 N N . THR A 1 195 ? -8.206 3.963 24.754 1.00 97.81 195 THR A N 1
ATOM 1550 C CA . THR A 1 195 ? -9.175 5.029 24.505 1.00 97.81 195 THR A CA 1
ATOM 1551 C C . THR A 1 195 ? -9.243 5.246 22.998 1.00 97.81 195 THR A C 1
ATOM 1553 O O . THR A 1 195 ? -8.198 5.317 22.343 1.00 97.81 195 THR A O 1
ATOM 1556 N N . PHE A 1 196 ? -10.443 5.347 22.435 1.00 97.88 196 PHE A N 1
ATOM 1557 C CA . PHE A 1 196 ? -10.642 5.565 21.002 1.00 97.88 196 PHE A CA 1
ATOM 1558 C C . PHE A 1 196 ? -11.892 6.396 20.720 1.00 97.88 196 PHE A C 1
ATOM 1560 O O . PHE A 1 196 ? -12.816 6.452 21.527 1.00 97.88 196 PHE A O 1
ATOM 1567 N N . TYR A 1 197 ? -11.919 7.038 19.559 1.00 98.12 197 TYR A N 1
ATOM 1568 C CA . TYR A 1 197 ? -13.131 7.637 19.014 1.00 98.12 197 TYR A CA 1
ATOM 1569 C C . TYR A 1 197 ? -13.899 6.592 18.209 1.00 98.12 197 TYR A C 1
ATOM 1571 O O . TYR A 1 197 ? -13.281 5.791 17.512 1.00 98.12 197 TYR A O 1
ATOM 1579 N N . ILE A 1 198 ? -15.226 6.617 18.265 1.00 97.94 198 ILE A N 1
ATOM 1580 C CA . ILE A 1 198 ? -16.075 5.938 17.285 1.00 97.94 198 ILE A CA 1
ATOM 1581 C C . ILE A 1 198 ? -16.758 7.000 16.442 1.00 97.94 198 ILE A C 1
ATOM 1583 O O . ILE A 1 198 ? -17.423 7.874 16.991 1.00 97.94 198 ILE A O 1
ATOM 1587 N N . ILE A 1 199 ? -16.609 6.899 15.124 1.00 97.06 199 ILE A N 1
ATOM 1588 C CA . ILE A 1 199 ? -17.296 7.754 14.150 1.00 97.06 199 ILE A CA 1
ATOM 1589 C C . ILE A 1 199 ? -17.945 6.904 13.063 1.00 97.06 199 ILE A C 1
ATOM 1591 O O . ILE A 1 199 ? -17.403 5.862 12.682 1.00 97.06 199 ILE A O 1
ATOM 1595 N N . ARG A 1 200 ? -19.076 7.350 12.524 1.00 95.75 200 ARG A N 1
ATOM 1596 C CA . ARG A 1 200 ? -19.652 6.829 11.290 1.00 95.75 200 ARG A CA 1
ATOM 1597 C C . ARG A 1 200 ? -18.766 7.255 10.131 1.00 95.75 200 ARG A C 1
ATOM 1599 O O . ARG A 1 200 ? -18.402 8.418 9.980 1.00 95.75 200 ARG A O 1
ATOM 1606 N N . TYR A 1 201 ? -18.439 6.293 9.285 1.00 93.31 201 TYR A N 1
ATOM 1607 C CA . TYR A 1 201 ? -17.693 6.516 8.061 1.00 93.31 201 TYR A CA 1
ATOM 1608 C C . TYR A 1 201 ? -18.256 5.598 6.977 1.00 93.31 201 TYR A C 1
ATOM 1610 O O . TYR A 1 201 ? -18.139 4.367 7.051 1.00 93.31 201 TYR A O 1
ATOM 1618 N N . ASN A 1 202 ? -18.900 6.206 5.979 1.00 90.88 202 ASN A N 1
ATOM 1619 C CA . ASN A 1 202 ? -19.705 5.514 4.970 1.00 90.88 202 ASN A CA 1
ATOM 1620 C C . ASN A 1 202 ? -20.784 4.623 5.634 1.00 90.88 202 ASN A C 1
ATOM 1622 O O . ASN A 1 202 ? -21.534 5.072 6.507 1.00 90.88 202 ASN A O 1
ATOM 1626 N N . ASP A 1 203 ? -20.843 3.344 5.259 1.00 92.06 203 ASP A N 1
ATOM 1627 C CA . ASP A 1 203 ? -21.827 2.372 5.755 1.00 92.06 203 ASP A CA 1
ATOM 1628 C C . ASP A 1 203 ? -21.405 1.652 7.051 1.00 92.06 203 ASP A C 1
ATOM 1630 O O . ASP A 1 203 ? -22.046 0.690 7.476 1.00 92.06 203 ASP A O 1
ATOM 1634 N N . SER A 1 204 ? -20.326 2.102 7.692 1.00 95.62 204 SER A N 1
ATOM 1635 C CA . SER A 1 204 ? -19.710 1.453 8.856 1.00 95.62 204 SER A CA 1
ATOM 1636 C C . SER A 1 204 ? -19.273 2.469 9.910 1.00 95.62 204 SER A C 1
ATOM 1638 O O . SER A 1 204 ? -19.435 3.673 9.718 1.00 95.62 204 SER A O 1
ATOM 1640 N N . TYR A 1 205 ? -18.699 1.991 11.010 1.00 97.31 205 TYR A N 1
ATOM 1641 C CA . TYR A 1 205 ? -18.029 2.824 12.002 1.00 97.31 205 TYR A CA 1
ATOM 1642 C C . TYR A 1 205 ? -16.537 2.513 12.064 1.00 97.31 205 TYR A C 1
ATOM 1644 O O . TYR A 1 205 ? -16.131 1.349 11.990 1.00 97.31 205 TYR A O 1
ATOM 1652 N N . LEU A 1 206 ? -15.727 3.552 12.250 1.00 97.75 206 LEU A N 1
ATOM 1653 C CA . LEU A 1 206 ? -14.300 3.433 12.534 1.00 97.75 206 LEU A CA 1
ATOM 1654 C C . LEU A 1 206 ? -14.056 3.628 14.027 1.00 97.75 206 LEU A C 1
ATOM 1656 O O . LEU A 1 206 ? -14.528 4.603 14.607 1.00 97.75 206 LEU A O 1
ATOM 1660 N N . LEU A 1 207 ? -13.276 2.725 14.620 1.00 98.06 207 LEU A N 1
ATOM 1661 C CA . LEU A 1 207 ? -12.691 2.895 15.946 1.00 98.06 207 LEU A CA 1
ATOM 1662 C C . LEU A 1 207 ? -11.307 3.504 15.741 1.00 98.06 207 LEU A C 1
ATOM 1664 O O . LEU A 1 207 ? -10.398 2.824 15.268 1.00 98.06 207 LEU A O 1
ATOM 1668 N N . LEU A 1 208 ? -11.142 4.781 16.063 1.00 98.06 208 LEU A N 1
ATOM 1669 C CA . LEU A 1 208 ? -9.902 5.527 15.872 1.00 98.06 208 LEU A CA 1
ATOM 1670 C C . LEU A 1 208 ? -9.129 5.593 17.185 1.00 98.06 208 LEU A C 1
ATOM 1672 O O . LEU A 1 208 ? -9.569 6.229 18.143 1.00 98.06 208 LEU A O 1
ATOM 1676 N N . TYR A 1 209 ? -7.971 4.939 17.229 1.00 97.81 209 TYR A N 1
ATOM 1677 C CA . TYR A 1 209 ? -7.086 4.914 18.386 1.00 97.81 209 TYR A CA 1
ATOM 1678 C C . TYR A 1 209 ? -6.764 6.334 18.854 1.00 97.81 209 TYR A C 1
ATOM 1680 O O . TYR A 1 209 ? -6.345 7.174 18.064 1.00 97.81 209 TYR A O 1
ATOM 1688 N N . LYS A 1 210 ? -6.918 6.606 20.150 1.00 96.88 210 LYS A N 1
ATOM 1689 C CA . LYS A 1 210 ? -6.471 7.860 20.764 1.00 96.88 210 LYS A CA 1
ATOM 1690 C C . LYS A 1 210 ? -5.241 7.640 21.633 1.00 96.88 210 LYS A C 1
ATOM 1692 O O . LYS A 1 210 ? -4.269 8.382 21.522 1.00 96.88 210 LYS A O 1
ATOM 1697 N N . SER A 1 211 ? -5.303 6.657 22.527 1.00 97.06 211 SER A N 1
ATOM 1698 C CA . SER A 1 211 ? -4.242 6.362 23.491 1.00 97.06 211 SER A CA 1
ATOM 1699 C C . SER A 1 211 ? -4.469 5.012 24.182 1.00 97.06 211 SER A C 1
ATOM 1701 O O . SER A 1 211 ? -5.480 4.339 23.962 1.00 97.06 211 SER A O 1
ATOM 1703 N N . GLY A 1 212 ? -3.527 4.621 25.045 1.00 96.00 212 GLY A N 1
ATOM 1704 C CA . GLY A 1 212 ? -3.697 3.503 25.974 1.00 96.00 212 GLY A CA 1
ATOM 1705 C C . GLY A 1 212 ? -3.127 2.165 25.507 1.00 96.00 212 GLY A C 1
ATOM 1706 O O . GLY A 1 212 ? -3.344 1.170 26.187 1.00 96.00 212 GLY A O 1
ATOM 1707 N N . ALA A 1 213 ? -2.400 2.112 24.386 1.00 95.50 213 ALA A N 1
ATOM 1708 C CA . ALA A 1 213 ? -1.606 0.933 24.041 1.00 95.50 213 ALA A CA 1
ATOM 1709 C C . ALA A 1 213 ? -0.457 0.744 25.050 1.00 95.50 213 ALA A C 1
ATOM 1711 O O . ALA A 1 213 ? 0.250 1.697 25.372 1.00 95.50 213 ALA A O 1
ATOM 1712 N N . GLU A 1 214 ? -0.263 -0.486 25.521 1.00 95.00 214 GLU A N 1
ATOM 1713 C CA . GLU A 1 214 ? 0.815 -0.871 26.445 1.00 95.00 214 GLU A CA 1
ATOM 1714 C C . GLU A 1 214 ? 1.818 -1.803 25.745 1.00 95.00 214 GLU A C 1
ATOM 1716 O O . GLU A 1 214 ? 3.030 -1.658 25.896 1.00 95.00 214 GLU A O 1
ATOM 1721 N N . VAL A 1 215 ? 1.321 -2.719 24.909 1.00 92.88 215 VAL A N 1
ATOM 1722 C CA . VAL A 1 215 ? 2.126 -3.623 24.079 1.00 92.88 215 VAL A CA 1
ATOM 1723 C C . VAL A 1 215 ? 2.319 -3.007 22.696 1.00 92.88 215 VAL A C 1
ATOM 1725 O O . V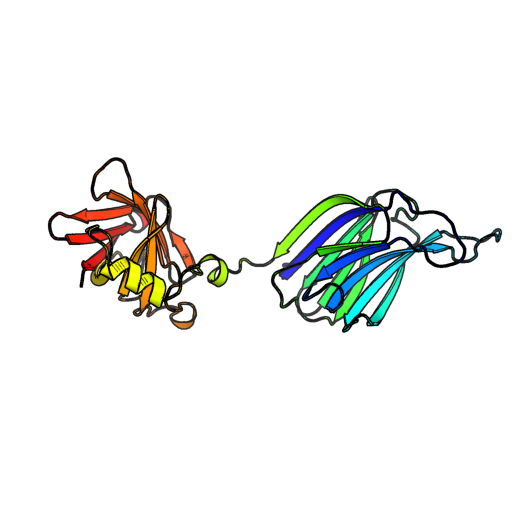AL A 1 215 ? 1.346 -2.595 22.064 1.00 92.88 215 VAL A O 1
ATOM 1728 N N . ASN A 1 216 ? 3.571 -2.954 22.225 1.00 90.69 216 ASN A N 1
ATOM 1729 C CA . ASN A 1 216 ? 3.961 -2.328 20.952 1.00 90.69 216 ASN A CA 1
ATOM 1730 C C . ASN A 1 216 ? 3.418 -0.898 20.787 1.00 90.69 216 ASN A C 1
ATOM 1732 O O . ASN A 1 216 ? 3.041 -0.484 19.693 1.00 90.69 216 ASN A O 1
ATOM 1736 N N . ALA A 1 217 ? 3.385 -0.126 21.878 1.00 91.25 217 ALA A N 1
ATOM 1737 C CA . ALA A 1 217 ? 2.807 1.217 21.892 1.00 91.25 217 ALA A CA 1
ATOM 1738 C C . ALA A 1 217 ? 3.425 2.159 20.842 1.00 91.25 217 ALA A C 1
ATOM 1740 O O . ALA A 1 217 ? 2.724 3.005 20.299 1.00 91.25 217 ALA A O 1
ATOM 1741 N N . SER A 1 218 ? 4.708 1.980 20.504 1.00 90.62 218 SER A N 1
ATOM 1742 C CA . SER A 1 218 ? 5.403 2.764 19.474 1.00 90.62 218 SER A CA 1
ATOM 1743 C C . SER A 1 218 ? 4.866 2.560 18.053 1.00 90.62 218 SER A C 1
ATOM 1745 O O . SER A 1 218 ? 5.132 3.397 17.197 1.00 90.62 218 SER A O 1
ATOM 1747 N N . GLN A 1 219 ? 4.123 1.479 17.790 1.00 89.31 219 GLN A N 1
ATOM 1748 C CA . GLN A 1 219 ? 3.481 1.240 16.493 1.00 89.31 219 GLN A CA 1
ATOM 1749 C C . GLN A 1 219 ? 2.137 1.965 16.355 1.00 89.31 219 GLN A C 1
ATOM 1751 O O . GLN A 1 219 ? 1.598 2.050 15.255 1.00 89.31 219 GLN A O 1
ATOM 1756 N N . TRP A 1 220 ? 1.588 2.480 17.458 1.00 93.06 220 TRP A N 1
ATOM 1757 C CA . TRP A 1 220 ? 0.280 3.117 17.495 1.00 93.06 220 TRP A CA 1
ATOM 1758 C C . TRP A 1 220 ? 0.412 4.635 17.570 1.00 93.06 220 TRP A C 1
ATOM 1760 O O . TRP A 1 220 ? 0.929 5.188 18.538 1.00 93.06 220 TRP A O 1
ATOM 1770 N N . SER A 1 221 ? -0.129 5.313 16.564 1.00 94.19 221 SER A N 1
ATOM 1771 C CA . SER A 1 221 ? -0.279 6.767 16.529 1.00 94.19 221 SER A CA 1
ATOM 1772 C C . SER A 1 221 ? -1.755 7.148 16.649 1.00 94.19 221 SER A C 1
ATOM 1774 O O . SER A 1 221 ? -2.608 6.406 16.149 1.00 94.19 221 SER A O 1
ATOM 1776 N N . PRO A 1 222 ? -2.091 8.279 17.298 1.00 95.31 222 PRO A N 1
ATOM 1777 C CA . PRO A 1 222 ? -3.461 8.778 17.330 1.00 95.31 222 PRO A CA 1
ATOM 1778 C C . PRO A 1 222 ? -4.098 8.815 15.935 1.00 95.31 222 PRO A C 1
ATOM 1780 O O . PRO A 1 222 ? -3.433 9.108 14.945 1.00 95.31 222 PRO A O 1
ATOM 1783 N N . LEU A 1 223 ? -5.393 8.515 15.886 1.00 96.06 223 LEU A N 1
ATOM 1784 C CA . LEU A 1 223 ? -6.234 8.350 14.699 1.00 96.06 223 LEU A CA 1
ATOM 1785 C C . LEU A 1 223 ? -5.939 7.134 13.820 1.00 96.06 223 LEU A C 1
ATOM 1787 O O . LEU A 1 223 ? -6.633 6.943 12.824 1.00 96.06 223 LEU A O 1
ATOM 1791 N N . MET A 1 224 ? -4.996 6.260 14.178 1.00 96.44 224 MET A N 1
ATOM 1792 C CA . MET A 1 224 ? -4.920 4.957 13.516 1.00 96.44 224 MET A CA 1
ATOM 1793 C C . MET A 1 224 ? -6.203 4.156 13.756 1.00 96.44 224 MET A C 1
ATOM 1795 O O . MET A 1 224 ? -6.764 4.153 14.852 1.00 96.44 224 MET A O 1
ATOM 1799 N N . ILE A 1 225 ? -6.669 3.448 12.734 1.00 97.31 225 ILE A N 1
ATOM 1800 C CA . ILE A 1 225 ? -7.843 2.584 12.803 1.00 97.31 225 ILE A CA 1
ATOM 1801 C C . ILE A 1 225 ? -7.508 1.401 13.717 1.00 97.31 225 ILE A C 1
ATOM 1803 O O . ILE A 1 225 ? -6.722 0.526 13.364 1.00 97.31 225 ILE A O 1
ATOM 1807 N N . LYS A 1 226 ? -8.119 1.372 14.903 1.00 97.00 226 LYS A N 1
ATOM 1808 C CA . LYS A 1 226 ? -8.050 0.254 15.849 1.00 97.00 226 LYS A CA 1
ATOM 1809 C C . LYS A 1 226 ? -9.059 -0.837 15.519 1.00 97.00 226 LYS A C 1
ATOM 1811 O O . LYS A 1 226 ? -8.830 -1.998 15.836 1.00 97.00 226 LYS A O 1
ATOM 1816 N N . GLY A 1 227 ? -10.153 -0.477 14.859 1.00 97.06 227 GLY A N 1
ATOM 1817 C CA . GLY A 1 227 ? -11.148 -1.437 14.416 1.00 97.06 227 GLY A CA 1
ATOM 1818 C C . GLY A 1 227 ? -12.203 -0.834 13.503 1.00 97.06 227 GLY A C 1
ATOM 1819 O O . GLY A 1 227 ? -12.269 0.381 13.304 1.00 97.06 227 GLY A O 1
ATOM 1820 N N . ARG A 1 228 ? -13.027 -1.707 12.932 1.00 97.44 228 ARG A N 1
ATOM 1821 C CA . ARG A 1 228 ? -14.143 -1.361 12.052 1.00 97.44 228 ARG A CA 1
ATOM 1822 C C . ARG A 1 228 ? -15.372 -2.138 12.484 1.00 97.44 228 ARG A C 1
ATOM 1824 O O . ARG A 1 228 ? -15.322 -3.361 12.527 1.00 97.44 228 ARG A O 1
ATOM 1831 N N . MET A 1 229 ? -16.460 -1.432 12.768 1.00 97.62 229 MET A N 1
ATOM 1832 C CA . MET A 1 229 ? -17.743 -2.039 13.113 1.00 97.62 229 MET A CA 1
ATOM 1833 C C . MET A 1 229 ? -18.714 -1.878 11.951 1.00 97.62 229 MET A C 1
ATOM 1835 O O . MET A 1 229 ? -19.054 -0.757 11.561 1.00 97.62 229 MET A O 1
ATOM 1839 N N . LYS A 1 230 ? -19.191 -2.992 11.406 1.00 97.50 230 LYS A N 1
ATOM 1840 C CA . LYS A 1 230 ? -20.240 -2.999 10.391 1.00 97.50 230 LYS A CA 1
ATOM 1841 C C . LYS A 1 230 ? -21.576 -3.331 11.059 1.00 97.50 230 LYS A C 1
ATOM 1843 O O . LYS A 1 230 ? -21.674 -4.382 11.686 1.00 97.50 230 LYS A O 1
ATOM 1848 N N . PRO A 1 231 ? -22.603 -2.470 10.953 1.00 96.56 231 PRO A N 1
ATOM 1849 C CA . PRO A 1 231 ? -23.911 -2.763 11.531 1.00 96.56 231 PRO A CA 1
ATOM 1850 C C . PRO A 1 231 ? -24.485 -4.067 10.987 1.00 96.56 231 PRO A C 1
ATOM 1852 O O . PRO A 1 231 ? -24.479 -4.296 9.775 1.00 96.56 231 PRO A O 1
ATOM 1855 N N . THR A 1 232 ? -25.030 -4.888 11.879 1.00 95.69 232 THR A N 1
ATOM 1856 C CA . THR A 1 232 ? -25.848 -6.039 11.494 1.00 95.69 232 THR A CA 1
ATOM 1857 C C . THR A 1 232 ? -27.322 -5.633 11.381 1.00 95.69 232 THR A C 1
ATOM 1859 O O . THR A 1 232 ? -27.699 -4.478 11.576 1.00 95.69 232 THR A O 1
ATOM 1862 N N . ARG A 1 233 ? -28.198 -6.604 11.099 1.00 94.69 233 ARG A N 1
ATOM 1863 C CA . ARG A 1 233 ? -29.658 -6.411 11.154 1.00 94.69 233 ARG A CA 1
ATOM 1864 C C . ARG A 1 233 ? -30.201 -6.169 12.569 1.00 94.69 233 ARG A C 1
ATOM 1866 O O . ARG A 1 233 ? -31.361 -5.790 12.704 1.00 94.69 233 ARG A O 1
ATOM 1873 N N . PHE A 1 234 ? -29.415 -6.451 13.608 1.00 93.81 234 PHE A N 1
ATOM 1874 C CA . PHE A 1 234 ? -29.828 -6.296 14.997 1.00 93.81 234 PHE A CA 1
ATOM 1875 C C . PHE A 1 234 ? -29.270 -4.986 15.553 1.00 93.81 234 PHE A C 1
ATOM 1877 O O . PHE A 1 234 ? -28.070 -4.724 15.474 1.00 93.81 234 PHE A O 1
ATOM 1884 N N . VAL A 1 235 ? -30.154 -4.158 16.110 1.00 91.69 235 VAL A N 1
ATOM 1885 C CA . VAL A 1 235 ? -29.784 -2.856 16.681 1.00 91.69 235 VAL A CA 1
ATOM 1886 C C . VAL A 1 235 ? -28.750 -3.054 17.785 1.00 91.69 235 VAL A C 1
ATOM 1888 O O . VAL A 1 235 ? -28.931 -3.905 18.652 1.00 91.69 235 VAL A O 1
ATOM 1891 N N . GLY A 1 236 ? -27.674 -2.269 17.738 1.00 94.00 236 GLY A N 1
ATOM 1892 C CA . GLY A 1 236 ? -26.593 -2.347 18.714 1.00 94.00 236 GLY A CA 1
ATOM 1893 C C . GLY A 1 236 ? -25.673 -3.554 18.542 1.00 94.00 236 GLY A C 1
ATOM 1894 O O . GLY A 1 236 ? -24.848 -3.766 19.416 1.00 94.00 236 GLY A O 1
ATOM 1895 N N . HIS A 1 237 ? -25.770 -4.328 17.453 1.00 97.19 237 HIS A N 1
ATOM 1896 C CA . HIS A 1 237 ? -24.856 -5.435 17.150 1.00 97.19 237 HIS A CA 1
ATOM 1897 C C . HIS A 1 237 ? -24.108 -5.205 15.837 1.00 97.19 237 HIS A C 1
ATOM 1899 O O . HIS A 1 237 ? -24.710 -4.845 14.817 1.00 97.19 237 HIS A O 1
ATOM 1905 N N . TYR A 1 238 ? -22.807 -5.482 15.851 1.00 97.88 238 TYR A N 1
ATOM 1906 C CA . TYR A 1 238 ? -21.896 -5.180 14.756 1.00 97.88 238 TYR A CA 1
ATOM 1907 C C . TYR A 1 238 ? -20.944 -6.345 14.495 1.00 97.88 238 TYR A C 1
ATOM 1909 O O . TYR A 1 238 ? -20.384 -6.903 15.439 1.00 97.88 238 TYR A O 1
ATOM 1917 N N . ASP A 1 239 ? -20.696 -6.638 13.221 1.00 97.50 239 ASP A N 1
ATOM 1918 C CA . ASP A 1 239 ? -19.524 -7.420 12.827 1.00 97.50 239 ASP A CA 1
ATOM 1919 C C . ASP A 1 239 ? -18.286 -6.546 13.065 1.00 97.50 239 ASP A C 1
ATOM 1921 O O . ASP A 1 239 ? -18.296 -5.356 12.716 1.00 97.50 239 ASP A O 1
ATOM 1925 N N . LEU A 1 240 ? -17.235 -7.099 13.670 1.00 97.75 240 LEU A N 1
ATOM 1926 C CA . LEU A 1 240 ? -16.062 -6.332 14.076 1.00 97.75 240 LEU A CA 1
ATOM 1927 C C . LEU A 1 240 ? -14.790 -6.904 13.456 1.00 97.75 240 LEU A C 1
ATOM 1929 O O . LEU A 1 240 ? -14.469 -8.072 13.622 1.00 97.75 240 LEU A O 1
ATOM 1933 N N . VAL A 1 241 ? -14.012 -6.016 12.844 1.00 97.19 241 VAL A N 1
ATOM 1934 C CA . VAL A 1 241 ? -12.581 -6.236 12.621 1.00 97.19 241 VAL A CA 1
ATOM 1935 C C . VAL A 1 241 ? -11.829 -5.426 13.662 1.00 97.19 241 VAL A C 1
ATOM 1937 O O . VAL A 1 241 ? -11.996 -4.206 13.722 1.00 97.19 241 VAL A O 1
ATOM 1940 N N . TRP A 1 242 ? -11.002 -6.075 14.473 1.00 96.25 242 TRP A N 1
ATOM 1941 C CA . TRP A 1 242 ? -10.160 -5.418 15.473 1.00 96.25 242 TRP A CA 1
ATOM 1942 C C . TRP A 1 242 ? -8.688 -5.620 15.138 1.00 96.25 242 TRP A C 1
ATOM 1944 O O . TRP A 1 242 ? -8.290 -6.731 14.834 1.00 96.25 242 TRP A O 1
ATOM 1954 N N . TYR A 1 243 ? -7.861 -4.584 15.223 1.00 95.50 243 TYR A N 1
ATOM 1955 C CA . TYR A 1 243 ? -6.425 -4.712 14.980 1.00 95.50 243 TYR A CA 1
ATOM 1956 C C . TYR A 1 243 ? -5.674 -4.882 16.300 1.00 95.50 243 TYR A C 1
ATOM 1958 O O . TYR A 1 243 ? -5.802 -4.056 17.212 1.00 95.50 243 TYR A O 1
ATOM 1966 N N . ASP A 1 244 ? -4.896 -5.954 16.422 1.00 93.12 244 ASP A N 1
ATOM 1967 C CA . ASP A 1 244 ? -4.194 -6.338 17.650 1.00 93.12 244 ASP A CA 1
ATOM 1968 C C . ASP A 1 244 ? -2.951 -5.460 17.936 1.00 93.12 244 ASP A C 1
ATOM 1970 O O . ASP A 1 244 ? -2.846 -4.338 17.452 1.00 93.12 244 ASP A O 1
ATOM 1974 N N . SER A 1 245 ? -2.015 -5.874 18.796 1.00 91.06 245 SER A N 1
ATOM 1975 C CA . SER A 1 245 ? -0.791 -5.088 19.045 1.00 91.06 245 SER A CA 1
ATOM 1976 C C . SER A 1 245 ? 0.277 -5.225 17.949 1.00 91.06 245 SER A C 1
ATOM 1978 O O . SER A 1 245 ? 1.244 -4.466 17.969 1.00 91.06 245 SER A O 1
ATOM 1980 N N . LEU A 1 246 ? 0.126 -6.160 17.010 1.00 90.44 246 LEU A N 1
ATO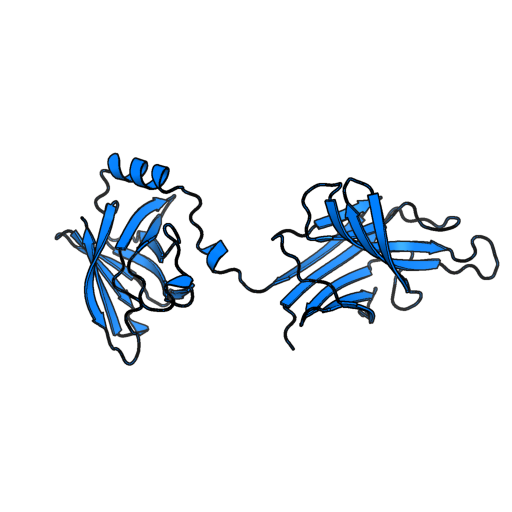M 1981 C CA . LEU A 1 246 ? 0.990 -6.385 15.845 1.00 90.44 246 LEU A CA 1
ATOM 1982 C C . LEU A 1 246 ? 0.395 -5.804 14.550 1.00 90.44 246 LEU A C 1
ATOM 1984 O O . LEU A 1 246 ? 0.955 -5.997 13.468 1.00 90.44 246 LEU A O 1
ATOM 1988 N N . LEU A 1 247 ? -0.708 -5.054 14.673 1.00 91.81 247 LEU A N 1
ATOM 1989 C CA . LEU A 1 247 ? -1.486 -4.486 13.569 1.00 91.81 247 LEU A CA 1
ATOM 1990 C C . LEU A 1 247 ? -2.166 -5.560 12.707 1.00 91.81 247 LEU A C 1
ATOM 1992 O O . LEU A 1 247 ? -2.516 -5.291 11.557 1.00 91.81 247 LEU A O 1
ATOM 1996 N N . GLU A 1 248 ? -2.351 -6.765 13.247 1.00 91.19 248 GLU A N 1
ATOM 1997 C CA . GLU A 1 248 ? -3.010 -7.868 12.556 1.00 91.19 248 GLU A CA 1
ATOM 1998 C C . GLU A 1 248 ? -4.520 -7.818 12.797 1.00 91.19 248 GLU A C 1
ATOM 2000 O O . GLU A 1 248 ? -4.955 -7.525 13.918 1.00 91.19 248 GLU A O 1
ATOM 2005 N N . PRO A 1 249 ? -5.335 -8.045 11.751 1.00 92.94 249 PRO A N 1
ATOM 2006 C CA . PRO A 1 249 ? -6.774 -8.107 11.910 1.00 92.94 249 PRO A CA 1
ATOM 2007 C C . PRO A 1 249 ? -7.165 -9.356 12.706 1.00 92.94 249 PRO A C 1
ATOM 2009 O O . PRO A 1 249 ? -6.700 -10.460 12.449 1.00 92.94 249 PRO A O 1
ATOM 2012 N N . MET A 1 250 ? -8.060 -9.153 13.660 1.00 92.06 250 MET A N 1
ATOM 2013 C CA . MET A 1 250 ? -8.846 -10.169 14.339 1.00 92.06 250 MET A CA 1
ATOM 2014 C C . MET A 1 250 ? -10.265 -10.058 13.779 1.00 92.06 250 MET A C 1
ATOM 2016 O O . MET A 1 250 ? -11.026 -9.173 14.185 1.00 92.06 250 MET A O 1
ATOM 2020 N N . ASP A 1 251 ? -10.580 -10.892 12.793 1.00 87.38 251 ASP A N 1
ATOM 2021 C CA . ASP A 1 251 ? -11.857 -10.915 12.067 1.00 87.38 251 ASP A CA 1
ATOM 2022 C C . ASP A 1 251 ? -12.538 -12.297 12.058 1.00 87.38 251 ASP A C 1
ATOM 2024 O O . ASP A 1 251 ? -13.664 -12.428 11.580 1.00 87.38 251 ASP A O 1
ATOM 2028 N N . ASP A 1 252 ? -11.923 -13.303 12.685 1.00 85.69 252 ASP A N 1
ATOM 2029 C CA . ASP A 1 252 ? -12.511 -14.627 12.899 1.00 85.69 252 ASP A CA 1
ATOM 2030 C C . ASP A 1 252 ? -13.574 -14.586 14.015 1.00 85.69 252 ASP A C 1
ATOM 2032 O O . ASP A 1 252 ? -13.254 -14.585 15.209 1.00 85.69 252 ASP A O 1
ATOM 2036 N N . ASP A 1 253 ? -14.854 -14.530 13.630 1.00 88.19 253 ASP A N 1
ATOM 2037 C CA . ASP A 1 253 ? -16.029 -14.497 14.524 1.00 88.19 253 ASP A CA 1
ATOM 2038 C C . ASP A 1 253 ? -16.000 -13.375 15.582 1.00 88.19 253 ASP A C 1
ATOM 2040 O O . ASP A 1 253 ? -16.635 -13.460 16.636 1.00 88.19 253 ASP A O 1
ATOM 2044 N N . THR A 1 254 ? -15.261 -12.301 15.312 1.00 95.00 254 THR A N 1
ATOM 2045 C CA . THR A 1 254 ? -15.136 -11.151 16.211 1.00 95.00 254 THR A CA 1
ATOM 2046 C C . THR A 1 254 ? -16.315 -10.196 16.007 1.00 95.00 254 THR A C 1
ATOM 2048 O O . THR A 1 254 ? -16.685 -9.854 14.882 1.00 95.00 254 THR A O 1
ATOM 2051 N N . TYR A 1 255 ? -16.940 -9.756 17.099 1.00 97.50 255 TYR A N 1
ATOM 2052 C CA . TYR A 1 255 ? -18.115 -8.883 17.036 1.00 97.50 255 TYR A CA 1
ATOM 2053 C C . TYR A 1 255 ? -18.126 -7.852 18.162 1.00 97.50 255 TYR A C 1
ATOM 2055 O O . TYR A 1 255 ? -17.419 -7.964 19.166 1.00 97.50 255 TYR A O 1
ATOM 2063 N N . ALA A 1 256 ? -18.948 -6.823 17.984 1.00 97.94 256 ALA A N 1
ATOM 2064 C CA . ALA A 1 256 ? -19.198 -5.808 18.992 1.00 97.94 256 ALA A CA 1
ATOM 2065 C C . ALA A 1 256 ? -20.693 -5.674 19.274 1.00 97.94 256 ALA A C 1
ATOM 2067 O O . ALA A 1 256 ? -21.534 -5.844 18.388 1.00 97.94 256 ALA A O 1
ATOM 2068 N N . SER A 1 257 ? -21.026 -5.318 20.510 1.00 97.56 257 SER A N 1
ATOM 2069 C CA . SER A 1 257 ? -22.386 -4.954 20.889 1.00 97.56 257 SER A CA 1
ATOM 2070 C C . SER A 1 257 ? -22.418 -3.760 21.831 1.00 97.56 257 SER A C 1
ATOM 2072 O O . SER A 1 257 ? -21.592 -3.684 22.737 1.00 97.56 257 SER A O 1
ATOM 2074 N N . ILE A 1 258 ? -23.393 -2.872 21.657 1.00 97.12 258 ILE A N 1
ATOM 2075 C CA . ILE A 1 258 ? -23.687 -1.770 22.576 1.00 97.12 258 ILE A CA 1
ATOM 2076 C C . ILE A 1 258 ? -25.018 -2.067 23.256 1.00 97.12 258 ILE A C 1
ATOM 2078 O O . ILE A 1 258 ? -26.043 -2.204 22.587 1.00 97.12 258 ILE A O 1
ATOM 2082 N N . ASP A 1 259 ? -24.995 -2.193 24.579 1.00 93.06 259 ASP A N 1
ATOM 2083 C CA . ASP A 1 259 ? -26.197 -2.477 25.359 1.00 93.06 259 ASP A CA 1
ATOM 2084 C C . ASP A 1 259 ? -27.002 -1.208 25.701 1.00 93.06 259 ASP A C 1
ATOM 2086 O O . ASP A 1 259 ? -26.577 -0.073 25.474 1.00 93.06 259 ASP A O 1
ATOM 2090 N N . GLY A 1 260 ? -28.195 -1.395 26.275 1.00 87.25 260 GLY A N 1
ATOM 2091 C CA . GLY A 1 260 ? -29.060 -0.285 26.692 1.00 87.25 260 GLY A CA 1
ATOM 2092 C C . GLY A 1 260 ? -28.490 0.576 27.829 1.00 87.25 260 GLY A C 1
ATOM 2093 O O . GLY A 1 260 ? -29.019 1.655 28.082 1.00 87.25 260 GLY A O 1
ATOM 2094 N N . ALA A 1 261 ? -27.426 0.126 28.503 1.00 88.06 261 ALA A N 1
ATOM 2095 C CA . ALA A 1 261 ? -26.698 0.908 29.499 1.00 88.06 261 ALA A CA 1
ATOM 2096 C C . ALA A 1 261 ? -25.573 1.756 28.871 1.00 88.06 261 ALA A C 1
ATOM 2098 O O . ALA A 1 261 ? -24.905 2.504 29.584 1.00 88.06 261 ALA A O 1
ATOM 2099 N N . GLY A 1 262 ? -25.375 1.673 27.550 1.00 91.12 262 GLY A N 1
ATOM 2100 C CA . GLY A 1 262 ? -24.341 2.410 26.828 1.00 91.12 262 GLY A CA 1
ATOM 2101 C C . GLY A 1 262 ? -22.949 1.795 26.970 1.00 91.12 262 GLY A C 1
ATOM 2102 O O . GLY A 1 262 ? -21.956 2.510 26.825 1.00 91.12 262 GLY A O 1
ATOM 2103 N N . ILE A 1 263 ? -22.859 0.496 27.268 1.00 96.88 263 ILE A N 1
ATOM 2104 C CA . ILE A 1 263 ? -21.590 -0.229 27.344 1.00 96.88 263 ILE A CA 1
ATOM 2105 C C . ILE A 1 263 ? -21.314 -0.907 26.010 1.00 96.88 263 ILE A C 1
ATOM 2107 O O . ILE A 1 263 ? -22.087 -1.747 25.548 1.00 96.88 263 ILE A O 1
ATOM 2111 N N . LEU A 1 264 ? -20.171 -0.574 25.417 1.00 98.00 264 LEU A N 1
ATOM 2112 C CA . LEU A 1 264 ? -19.635 -1.270 24.258 1.00 98.00 264 LEU A CA 1
ATOM 2113 C C . LEU A 1 264 ? -18.867 -2.492 24.747 1.00 98.00 264 LEU A C 1
ATOM 2115 O O . LEU A 1 264 ? -17.874 -2.366 25.461 1.00 98.00 264 LEU A O 1
ATOM 2119 N N . THR A 1 265 ? -19.304 -3.669 24.329 1.00 98.00 265 THR A N 1
ATOM 2120 C CA . THR A 1 265 ? -18.596 -4.930 24.535 1.00 98.00 265 THR A CA 1
ATOM 2121 C C . THR A 1 265 ? -18.019 -5.386 23.207 1.00 98.00 265 THR A C 1
ATOM 2123 O O . THR A 1 265 ? -18.736 -5.486 22.215 1.00 98.00 265 THR A O 1
ATOM 2126 N N . VAL A 1 266 ? -16.720 -5.651 23.201 1.00 97.25 266 VAL A N 1
ATOM 2127 C CA . VAL A 1 266 ? -15.984 -6.248 22.092 1.00 97.25 266 VAL A CA 1
ATOM 2128 C C . VAL A 1 266 ? -15.663 -7.688 22.475 1.00 97.25 266 VAL A C 1
ATOM 2130 O O . VAL A 1 266 ? -15.017 -7.918 23.499 1.00 97.25 266 VAL A O 1
ATOM 2133 N N . GLU A 1 267 ? -16.118 -8.640 21.669 1.00 96.88 267 GLU A N 1
ATOM 2134 C CA . GLU A 1 267 ? -16.038 -10.077 21.935 1.00 96.88 267 GLU A CA 1
ATOM 2135 C C . GLU A 1 267 ? -15.123 -10.762 20.918 1.00 96.88 267 GLU A C 1
ATOM 2137 O O . GLU A 1 267 ? -15.230 -10.541 19.711 1.00 96.88 267 GLU A O 1
ATOM 2142 N N . PHE A 1 268 ? -14.256 -11.639 21.424 1.00 95.19 268 PHE A N 1
ATOM 2143 C CA . PHE A 1 268 ? -13.311 -12.453 20.660 1.00 9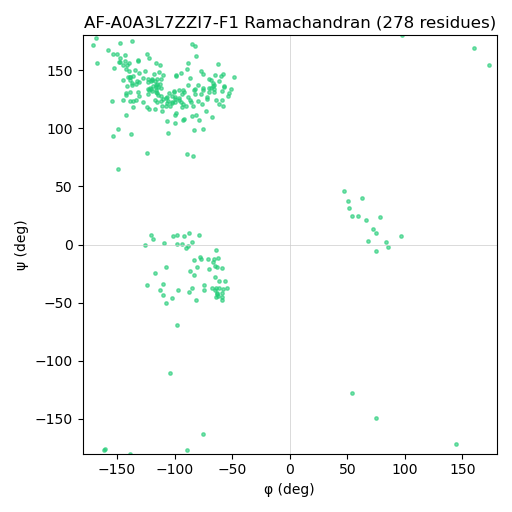5.19 268 PHE A CA 1
ATOM 2144 C C . PHE A 1 268 ? -13.537 -13.940 20.988 1.00 95.19 268 PHE A C 1
ATOM 2146 O O . PHE A 1 268 ? -12.797 -14.522 21.796 1.00 95.19 268 PHE A O 1
ATOM 2153 N N . PRO A 1 269 ? -14.563 -14.590 20.409 1.00 93.38 269 PRO A N 1
ATOM 2154 C CA . PRO A 1 269 ? -14.997 -15.929 20.814 1.00 93.38 269 PRO A CA 1
ATOM 2155 C C . PRO A 1 269 ? -13.916 -17.005 20.691 1.00 93.38 269 PRO A C 1
ATOM 2157 O O . PRO A 1 269 ? -13.737 -17.804 21.616 1.00 93.38 269 PRO A O 1
ATOM 2160 N N . VAL A 1 270 ? -13.139 -16.990 19.601 1.00 91.50 270 VAL A N 1
ATOM 2161 C CA . VAL A 1 270 ? -12.009 -17.915 19.373 1.00 91.50 270 VAL A CA 1
ATOM 2162 C C . VAL A 1 270 ? -11.016 -17.872 20.544 1.00 91.50 270 VAL A C 1
ATOM 2164 O O . VAL A 1 270 ? -10.512 -18.900 21.013 1.00 91.50 270 VAL A O 1
ATOM 2167 N N . TYR A 1 271 ? -10.816 -16.677 21.094 1.00 90.06 271 TYR A N 1
ATOM 2168 C CA . TYR A 1 271 ? -9.895 -16.395 22.188 1.00 90.06 271 TYR A CA 1
ATOM 2169 C C . TYR A 1 271 ? -10.554 -16.439 23.571 1.00 90.06 271 TYR A C 1
ATOM 2171 O O . TYR A 1 271 ? -9.867 -16.216 24.568 1.00 90.06 271 TYR A O 1
ATOM 2179 N N . ARG A 1 272 ? -11.862 -16.732 23.651 1.00 91.75 272 ARG A N 1
ATOM 2180 C CA . ARG A 1 272 ? -12.663 -16.733 24.891 1.00 91.75 272 ARG A CA 1
ATOM 2181 C C . ARG A 1 272 ? -12.430 -15.477 25.726 1.00 91.75 272 ARG A C 1
ATOM 2183 O O . ARG A 1 272 ? -12.136 -15.553 26.916 1.00 91.75 272 ARG A O 1
ATOM 2190 N N . SER A 1 273 ? -12.455 -14.339 25.052 1.00 93.94 273 SER A N 1
ATOM 2191 C CA . SER A 1 273 ? -11.989 -13.081 25.609 1.00 93.94 273 SER A CA 1
ATOM 2192 C C . SER A 1 273 ? -12.906 -11.947 25.199 1.00 93.94 273 SER A C 1
ATOM 2194 O O . SER A 1 273 ? -13.385 -11.917 24.069 1.00 93.94 273 SER A O 1
ATOM 2196 N N . ARG A 1 274 ? -13.099 -10.985 26.097 1.00 95.56 274 ARG A N 1
ATOM 2197 C CA . ARG A 1 274 ? -13.861 -9.767 25.834 1.00 95.56 274 ARG A CA 1
ATOM 2198 C C . ARG A 1 274 ? -13.292 -8.558 26.543 1.00 95.56 274 ARG A C 1
ATOM 2200 O O . ARG A 1 274 ? -12.663 -8.661 27.599 1.00 95.56 274 ARG A O 1
ATOM 2207 N N . MET A 1 275 ? -13.568 -7.399 25.967 1.00 96.31 275 MET A N 1
ATOM 2208 C CA . MET A 1 275 ? -13.250 -6.095 26.532 1.00 96.31 275 MET A CA 1
ATOM 2209 C C . MET A 1 275 ? -14.500 -5.231 26.556 1.00 96.31 275 MET A C 1
ATOM 2211 O O . MET A 1 275 ? -15.302 -5.270 25.623 1.00 96.31 275 MET A O 1
ATOM 2215 N N . ARG A 1 276 ? -14.649 -4.427 27.607 1.00 97.75 276 ARG A N 1
ATOM 2216 C CA . ARG A 1 276 ? -15.761 -3.489 27.736 1.00 97.75 276 ARG A CA 1
ATOM 2217 C C . ARG A 1 276 ? -15.260 -2.062 27.789 1.00 97.75 276 ARG A C 1
ATOM 2219 O O . ARG A 1 276 ? -14.196 -1.780 28.339 1.00 97.75 276 ARG A O 1
ATOM 2226 N N . PHE A 1 277 ? -16.056 -1.165 27.231 1.00 98.31 277 PHE A N 1
ATOM 2227 C CA . PHE A 1 277 ? -15.768 0.254 27.128 1.00 98.31 277 PHE A CA 1
ATOM 2228 C C . PHE A 1 277 ? -17.014 1.053 27.491 1.00 98.31 277 PHE A C 1
ATOM 2230 O O . PHE A 1 277 ? -18.137 0.649 27.187 1.00 98.31 277 PHE A O 1
ATOM 2237 N N . TYR A 1 278 ? -16.806 2.201 28.123 1.00 96.75 278 TYR A N 1
ATOM 2238 C CA . TYR A 1 278 ? -17.861 3.164 28.405 1.00 96.75 278 TYR A CA 1
ATOM 2239 C C . TYR A 1 278 ? -17.620 4.441 27.604 1.00 96.75 278 TYR A C 1
ATOM 2241 O O . TYR A 1 278 ? -16.475 4.811 27.323 1.00 96.75 278 TYR A O 1
ATOM 2249 N N . ARG A 1 279 ? -18.704 5.113 27.228 1.00 94.75 279 ARG A N 1
ATOM 2250 C CA . ARG A 1 279 ? -18.642 6.400 26.539 1.00 94.75 279 ARG A CA 1
ATOM 2251 C C . ARG A 1 279 ? -18.437 7.533 27.551 1.00 94.75 279 ARG A C 1
ATOM 2253 O O . ARG A 1 279 ? -19.097 7.540 28.590 1.00 94.75 279 ARG A O 1
ATOM 2260 N N . LYS A 1 280 ? -17.510 8.449 27.262 1.00 89.06 280 LYS A N 1
ATOM 2261 C CA . LYS A 1 280 ? -17.224 9.637 28.081 1.00 89.06 280 LYS A CA 1
ATOM 2262 C C . LYS A 1 280 ? -18.190 10.779 27.783 1.00 89.06 280 LYS A C 1
ATOM 2264 O O . LYS A 1 280 ? -18.529 10.952 26.593 1.00 89.06 280 LYS A O 1
#

Secondary structure (DSSP, 8-state):
---SEEEEEEEEESS----SSEEEEEEEEEEEEEETTEEEEEEEEEEESSTTSTT--EEEEEEEEEEETTEEEEEEEEEE-SSS-SSSS-EEEEEEEETTEEEEEEESSS-EEEEEEE-PPP-SS-EEEEEES-EEEEEEEEE----HHHHTB-SS-HHHHHHHHHT---TT-EEEEEEEEE--TTT----EEEEEEEEEETTEEEEEEEEEE-SSGGG--TTBEEEEEEE-SSTTEEEEEEE-TTS-EE-SS-EEEE-TTSEEEEEEGGGTEEEEEEE-

Radius of gyration: 26.89 Å; Cα contacts (8 Å, |Δi|>4): 670; chains: 1; bounding box: 58×36×74 Å

Nearest PDB structures (foldseek):
  6a1x-assembly1_A  TM=6.234E-01  e=6.706E-05  Homo sapiens
  6a1u-assembly1_A-2  TM=6.029E-01  e=1.176E-04  Homo sapiens
  6a1s-assembly1_A  TM=6.093E-01  e=1.303E-04  Homo sapiens
  7zva-assembly1_A  TM=3.434E-01  e=2.511E-02  Nepenthes ventricosa x Nepenthes alata
  3kh8-assembly1_B  TM=1.221E-01  e=1.573E+00  Phytophthora capsici

pLDDT: mean 92.82, std 6.51, range [44.5, 98.5]

Solvent-accessible surface area (backbone atoms only — not comparable to full-atom values): 15018 Å² total; per-residue (Å²): 133,77,70,51,35,37,43,34,38,29,35,17,40,68,68,52,66,93,50,76,41,66,45,89,36,34,39,27,51,31,31,46,62,78,51,102,31,28,27,38,38,42,35,46,32,31,29,29,76,37,62,93,46,99,77,45,45,66,22,30,38,41,34,36,32,36,33,53,88,64,43,81,45,78,77,46,78,45,78,45,71,70,62,52,48,53,56,53,45,52,28,37,42,35,43,36,31,43,95,60,26,35,35,33,28,42,16,45,85,56,75,41,80,75,47,78,43,84,40,78,74,78,85,48,102,49,73,47,80,48,66,43,68,50,71,50,74,80,48,76,48,77,49,62,72,82,59,53,67,67,73,26,53,51,96,67,51,72,68,57,53,50,56,52,50,76,72,54,83,55,87,79,45,38,47,33,35,57,67,54,72,53,59,36,69,92,68,42,66,85,38,44,64,42,28,28,36,31,41,81,52,90,90,30,31,39,30,24,29,59,48,42,58,66,43,60,37,91,77,64,53,67,43,26,49,39,26,40,37,35,71,51,97,48,91,52,32,25,48,25,38,36,42,54,60,85,64,45,78,44,57,73,77,20,31,34,37,46,50,98,86,53,39,40,37,40,40,32,62,89,39,58,26,35,41,32,27,37,67,112

Foldseek 3Di:
DDFAKKKKWKKFFQPFDDDAFKTLKKKWKWFPDDDPQWTWIWMWIWTWPDPPDPPTAIWIKIFTFTRHNNDTGTDDIDTGRPQADSGGAMKMWMWTHDPQWIWIWMHRPDTDTDDIGRHGDGPDPDMDMDIDHDMDIPDIDMDHPDPLLVVQADPDDPVRLVVQQVPDPDLQFAKKWFDDKDFDCVQDDDQFRWIFTWDDDPQWIFTFTQDTGPALRVSDDGRGGQKIFHDDPDPQKTQMWGQHSVSDTLRDPWIWGQDPVRKIKTDRVVRRMITIIHGD

Mean predicted aligned error: 9.26 Å

=== Feature glossary ===
The record interleaves many kinds of information about one protein. Here is each kind framed as the question it answers.

Q: What does the local fold look like, residue by residue?
A: The Foldseek 3Di string encodes local tertiary geometry as a 20-letter alphabet — one character per residue — derived from the relative positions of nearby Cα atoms. Unlike the amino-acid sequence, 3Di is a direct function of the 3D structure, so two proteins with the same fold have similar 3Di strings even at low sequence identity.

Q: Which residues are in helices, strands, or loops?
A: The SS8 string is DSSP's per-residue secondary-structure call. α-helix (H) means an i→i+4 H-bond ladder; β-strand (E) means the residue participates in a β-sheet; 3₁₀ (G) and π (I) are tighter and wider helices; T/S are turns/bends; '-' is loop.

Q: How big and how compact is the whole molecule?
A: Radius of gyration (Rg) is the root-mean-square distance of Cα atoms from their centroid — a single number for overall size and compactness. A globular domain of N residues has Rg ≈ 2.2·N^0.38 Å; an extended or disordered chain has a much larger Rg. The Cα contact count is the number of residue pairs whose Cα atoms are within 8 Å and are more than four positions apart in sequence — a standard proxy for tertiary packing density. The bounding box is the smallest axis-aligned box enclosing all Cα atoms.

Q: Where is each backbone atom in 3D?
A: Structure coordinates are given as an mmCIF _atom_site loop: one row per atom with element, residue name, chain id, sequence number, and x/y/z position in Å. Only the four main-chain atoms per residue are included here; side chains are omitted to keep the record compact.

Q: What is the amino-acid chain?
A: Primary structure: the covalent order of the twenty standard amino acids along the backbone. Two proteins with the same sequence will (almost always) fold to the same structure; two with 30% identity often share a fold but not the details.

Q: What if only a Cα trace is available?
A: Three-state secondary structure (P-SEA) collapses the eight DSSP classes into helix (a), strand (b), and coil (c). P-SEA assigns these from Cα geometry alone — distances and angles — without requiring backbone oxygens, so it works on any Cα trace.

Q: What family and function is it annotated with?
A: Database cross-references. InterPro integrates a dozen domain/family signature databases into unified entries with residue-range hits. GO terms attach function/process/location labels with evidence codes. CATH codes position the fold in a four-level structural taxonomy. Organism is the NCBI-taxonomy species name.

Q: How confident is the AlphaFold model at each residue?
A: pLDDT is the predicted lDDT-Cα score: AlphaFold's confidence that the local environment of each residue (all inter-atomic distances within 15 Å) is correctly placed. It is a per-residue number between 0 and 100, with higher meaning more reliable.

Q: How mobile is each atom in the crystal?
A: B-factor (Debye–Waller factor) reflects atomic displacement in the crystal lattice. It is an experimental observable (units Å²), not a prediction; low values mean the atom is pinned down, high values mean it moves or is heterogeneous across the crystal.

Q: Which residues are buried vs exposed?
A: SASA measures how much of the protein is reachable by solvent. It is computed by rolling a water-sized probe over the atomic surface and summing the exposed area (Å²). Per-residue SASA distinguishes core (buried, low SASA) from surface (exposed, high SASA) residues; total SASA is a whole-molecule size measure.

Q: What do the diagnostic plots show?
A: Plot images: a contact map (which residues are close in 3D, as an N×N binary image), a Ramachandran scatter (backbone torsion angles, revealing secondary-structure composition at a glance), and — for AlphaFold structures — a PAE heatmap (pairwise prediction confidence).

Q: What known structures does this most resemble?
A: The Foldseek neighbor list gives the closest experimentally determined structures in the PDB, ranked by structural alignment. TM-score near 1 means near-identical fold; near 0.3 means only rough topology match. This is how one finds what a novel AlphaFold prediction most resembles in the solved-structure universe.

Q: Are the domains correctly placed relative to each other?
A: Predicted aligned error is AlphaFold's pairwise confidence. Unlike pLDDT (per-residue), PAE is per-residue-pair and captures whether two parts of the structure are correctly placed relative to each other. Units are ångströms of expected positional error.

Q: What do the rendered images show?
A: Structure images are PyMOL renders from six orthogonal camera directions. Cartoon representation draws helices as coils and strands as arrows; sticks shows the backbone as bonds; surface shows the solvent-excluded envelope. Rainbow coloring maps sequence position to hue (blue→red, N→C); chain coloring assigns a distinct color per polypeptide.

Q: What are the backbone torsion angles?
A: φ (phi) and ψ (psi) are the two rotatable backbone dihedrals per residue: φ is the C(i-1)–N–Cα–C torsion, ψ is the N–Cα–C–N(i+1) torsion, both in degrees on (−180°, 180°]. α-helical residues cluster near (−60°, −45°); β-strand residues near (−120°, +130°). A Ramachandran plot is simply a scatter of (φ, ψ) for every residue.